Protein AF-A0A9Q0EU56-F1 (afdb_monomer_lite)

Secondary structure (DSSP, 8-state):
-HHHHHHHHHHHHHHTT-------PPPS-------------------SSSTTHHHHHHHHTTSPP---------HHHHHHHHHHHHHTSHHHHHHHHHHHHHTSGGG--S-HHHHHHHHHHHHHHHHHHHHHHHHHHHHHHHHHHT---PPP-SS--S---------TT--S--HHHHHHHHTSPPS--------TTTHHHHHHHHHHTSHHHHHHHHHHHHTTSTTT-SS-HHHHHHHHHHHHHHHHHHHHHHHHHHHHHHHHHHT-EEEEEETTTTEEEEEEGGG--TTPPEE--TTPPP-S-------SSTTSEEEE--HHHH---SPEEEE--TTS---------

Radius of gyration: 32.79 Å; chains: 1; bounding box: 70×60×95 Å

Structure (mmCIF, N/CA/C/O backbone):
data_AF-A0A9Q0EU56-F1
#
_entry.id   AF-A0A9Q0EU56-F1
#
loop_
_atom_site.group_PDB
_atom_site.id
_atom_site.type_symbol
_atom_site.label_atom_id
_atom_site.label_alt_id
_atom_site.label_comp_id
_atom_site.label_asym_id
_atom_site.label_entity_id
_atom_site.label_seq_id
_atom_site.pdbx_PDB_ins_code
_atom_site.Cartn_x
_atom_site.Cartn_y
_atom_site.Cartn_z
_atom_site.occupancy
_atom_site.B_iso_or_equiv
_atom_site.auth_seq_id
_atom_site.auth_comp_id
_atom_site.auth_asym_id
_atom_site.auth_atom_id
_atom_site.pdbx_PDB_model_num
ATOM 1 N N . MET A 1 1 ? -37.821 -12.473 25.145 1.00 30.22 1 MET A N 1
ATOM 2 C CA . MET A 1 1 ? -37.390 -11.351 26.015 1.00 30.22 1 MET A CA 1
ATOM 3 C C . MET A 1 1 ? -36.406 -11.779 27.117 1.00 30.22 1 MET A C 1
ATOM 5 O O . MET A 1 1 ? -35.838 -10.913 27.767 1.00 30.22 1 MET A O 1
ATOM 9 N N . GLU A 1 2 ? -36.098 -13.074 27.274 1.00 26.20 2 GLU A N 1
ATOM 10 C CA . GLU A 1 2 ? -35.204 -13.581 28.335 1.00 26.20 2 GLU A CA 1
ATOM 11 C C . GLU A 1 2 ? -33.697 -13.454 28.025 1.00 26.20 2 GLU A C 1
ATOM 13 O O . GLU A 1 2 ? -32.893 -13.225 28.927 1.00 26.20 2 GLU A O 1
ATOM 18 N N . CYS A 1 3 ? -33.303 -13.471 26.745 1.00 28.66 3 CYS A N 1
ATOM 19 C CA . CYS A 1 3 ? -31.894 -13.361 26.330 1.00 28.66 3 CYS A CA 1
ATOM 20 C C . CYS A 1 3 ? -31.235 -12.016 26.722 1.00 28.66 3 CYS A C 1
ATOM 22 O O . CYS A 1 3 ? -30.029 -11.947 26.963 1.00 28.66 3 CYS A O 1
ATOM 24 N N . PHE A 1 4 ? -32.027 -10.943 26.845 1.00 29.69 4 PHE A N 1
ATOM 25 C CA . PHE A 1 4 ? -31.544 -9.620 27.264 1.00 29.69 4 PHE A CA 1
ATOM 26 C C . PHE A 1 4 ? -31.340 -9.504 28.781 1.00 29.69 4 PHE A C 1
ATOM 28 O O . PHE A 1 4 ? -30.433 -8.798 29.226 1.00 29.69 4 PHE A O 1
ATOM 35 N N . HIS A 1 5 ? -32.126 -10.227 29.586 1.00 28.92 5 HIS A N 1
ATOM 36 C CA . HIS A 1 5 ? -31.941 -10.271 31.040 1.00 28.92 5 HIS A CA 1
ATOM 37 C C . HIS A 1 5 ? -30.617 -10.946 31.426 1.00 28.92 5 HIS A C 1
ATOM 39 O O . HIS A 1 5 ? -29.953 -10.524 32.375 1.00 28.92 5 HIS A O 1
ATOM 45 N N . TRP A 1 6 ? -30.196 -11.939 30.644 1.00 30.69 6 TRP A N 1
ATOM 46 C CA . TRP A 1 6 ? -28.978 -12.705 30.891 1.00 30.69 6 TRP A CA 1
ATOM 47 C C . TRP A 1 6 ? -27.697 -11.895 30.599 1.00 30.69 6 TRP A C 1
ATOM 49 O O . TRP A 1 6 ? -26.760 -11.884 31.400 1.00 30.69 6 TRP A O 1
ATOM 59 N N . LEU A 1 7 ? -27.693 -11.114 29.508 1.00 32.88 7 LEU A N 1
ATOM 60 C CA . LEU A 1 7 ? -26.628 -10.151 29.171 1.00 32.88 7 LEU A CA 1
ATOM 61 C C . LEU A 1 7 ? -26.490 -9.043 30.234 1.00 32.88 7 LEU A C 1
ATOM 63 O O . LEU A 1 7 ? -25.375 -8.690 30.627 1.00 32.88 7 LEU A O 1
ATOM 67 N N . ARG A 1 8 ? -27.621 -8.556 30.764 1.00 33.59 8 ARG A N 1
ATOM 68 C CA . ARG A 1 8 ? -27.686 -7.521 31.812 1.00 33.59 8 ARG A CA 1
ATOM 69 C C . ARG A 1 8 ? -26.999 -7.953 33.110 1.00 33.59 8 ARG A C 1
ATOM 71 O O . ARG A 1 8 ? -26.199 -7.199 33.660 1.00 33.59 8 ARG A O 1
ATOM 78 N N . HIS A 1 9 ? -27.261 -9.178 33.569 1.00 35.25 9 HIS A N 1
ATOM 79 C CA . HIS A 1 9 ? -26.693 -9.702 34.816 1.00 35.25 9 HIS A CA 1
ATOM 80 C C . HIS A 1 9 ? -25.186 -9.993 34.699 1.00 35.25 9 HIS A C 1
ATOM 82 O O . HIS A 1 9 ? -24.442 -9.916 35.682 1.00 35.25 9 HIS A O 1
ATOM 88 N N . ARG A 1 10 ? -24.706 -10.315 33.489 1.00 42.16 10 ARG A N 1
ATOM 89 C CA . ARG A 1 10 ? -23.289 -10.605 33.254 1.00 42.16 10 ARG A CA 1
ATOM 90 C C . ARG A 1 10 ? -22.447 -9.338 33.157 1.00 42.16 10 ARG A C 1
ATOM 92 O O . ARG A 1 10 ? -21.436 -9.271 33.846 1.00 42.16 10 ARG A O 1
ATOM 99 N N . CYS A 1 11 ? -22.896 -8.317 32.420 1.00 41.22 11 CYS A N 1
ATOM 100 C CA . CYS A 1 11 ? -22.209 -7.019 32.354 1.00 41.22 11 CYS A CA 1
ATOM 101 C C . CYS A 1 11 ? -22.066 -6.357 33.733 1.00 41.22 11 CYS A C 1
ATOM 103 O O . CYS A 1 11 ? -21.008 -5.814 34.028 1.00 41.22 11 CYS A O 1
ATOM 105 N N . GLN A 1 12 ? -23.065 -6.464 34.616 1.00 41.41 12 GLN A N 1
ATOM 106 C CA . GLN A 1 12 ? -22.952 -5.946 35.988 1.00 41.41 12 GLN A CA 1
ATOM 107 C C . GLN A 1 12 ? -21.873 -6.672 36.812 1.00 41.41 12 GLN A C 1
ATOM 109 O O . GLN A 1 12 ? -21.139 -6.032 37.560 1.00 41.41 12 GLN A O 1
ATOM 114 N N . ARG A 1 13 ? -21.703 -7.990 36.628 1.00 42.34 13 ARG A N 1
ATOM 115 C CA . ARG A 1 13 ? -20.625 -8.761 37.276 1.00 42.34 13 ARG A CA 1
ATOM 116 C C . ARG A 1 13 ? -19.233 -8.476 36.699 1.00 42.34 13 ARG A C 1
ATOM 118 O O . ARG A 1 13 ? -18.273 -8.579 37.451 1.00 42.34 13 ARG A O 1
ATOM 125 N N . LEU A 1 14 ? -19.125 -8.101 35.417 1.00 43.12 14 LEU A N 1
ATOM 126 C CA . LEU A 1 14 ? -17.867 -7.649 34.791 1.00 43.12 14 LEU A CA 1
ATOM 127 C C . LEU A 1 14 ? -17.357 -6.325 35.375 1.00 43.12 14 LEU A C 1
ATOM 129 O O . LEU A 1 14 ? -16.158 -6.065 35.349 1.00 43.12 14 LEU A O 1
ATOM 133 N N . VAL A 1 15 ? -18.275 -5.483 35.854 1.00 45.22 15 VAL A N 1
ATOM 134 C CA . VAL A 1 15 ? -17.987 -4.145 36.392 1.00 45.22 15 VAL A CA 1
ATOM 135 C C . VAL A 1 15 ? -17.729 -4.186 37.907 1.00 45.22 15 VAL A C 1
ATOM 137 O O . VAL A 1 15 ? -17.026 -3.330 38.430 1.00 45.22 15 VAL A O 1
ATOM 140 N N . ALA A 1 16 ? -18.240 -5.198 38.617 1.00 39.31 16 ALA A N 1
ATOM 141 C CA . ALA A 1 16 ? -18.213 -5.271 40.081 1.00 39.31 16 ALA A CA 1
ATOM 142 C C . ALA A 1 16 ? -16.911 -5.824 40.705 1.00 39.31 16 ALA A C 1
ATOM 144 O O . ALA A 1 16 ? -16.836 -5.939 41.925 1.00 39.31 16 ALA A O 1
ATOM 145 N N . SER A 1 17 ? -15.901 -6.206 39.914 1.00 38.59 17 SER A N 1
ATOM 146 C CA . SER A 1 17 ? -14.744 -6.965 40.426 1.00 38.59 17 SER A CA 1
ATOM 147 C C . SER A 1 17 ? -13.586 -6.135 40.986 1.00 38.59 17 SER A C 1
ATOM 149 O O . SER A 1 17 ? -12.619 -6.741 41.425 1.00 38.59 17 SER A O 1
ATOM 151 N N . ASP A 1 18 ? -13.638 -4.799 40.990 1.00 36.91 18 ASP A N 1
ATOM 152 C CA . ASP A 1 18 ? -12.549 -4.012 41.589 1.00 36.91 18 ASP A CA 1
ATOM 153 C C . ASP A 1 18 ? -13.011 -2.620 42.043 1.00 36.91 18 ASP A C 1
ATOM 155 O O . ASP A 1 18 ? -12.675 -1.577 41.483 1.00 36.91 18 ASP A O 1
ATOM 159 N N . GLY A 1 19 ? -13.851 -2.611 43.076 1.00 36.50 19 GLY A N 1
ATOM 160 C CA . GLY A 1 19 ? -14.223 -1.408 43.814 1.00 36.50 19 GLY A CA 1
ATOM 161 C C . GLY A 1 19 ? -13.220 -1.089 44.921 1.00 36.50 19 GLY A C 1
ATOM 162 O O . GLY A 1 19 ? -13.632 -0.984 46.066 1.00 36.50 19 GLY A O 1
ATOM 163 N N . ALA A 1 20 ? -11.918 -0.997 44.632 1.00 34.53 20 ALA A N 1
ATOM 164 C CA . ALA A 1 20 ? -10.936 -0.556 45.629 1.00 34.53 20 ALA A CA 1
ATOM 165 C C . ALA A 1 20 ? -9.591 -0.132 45.011 1.00 34.53 20 ALA A C 1
ATOM 167 O O . ALA A 1 20 ? -8.591 -0.842 45.129 1.00 34.53 20 ALA A O 1
ATOM 168 N N . ARG A 1 21 ? -9.554 1.055 44.388 1.00 31.14 21 ARG A N 1
ATOM 169 C CA . ARG A 1 21 ? -8.453 2.036 44.510 1.00 31.14 21 ARG A CA 1
ATOM 170 C C . ARG A 1 21 ? -8.768 3.293 43.687 1.00 31.14 21 ARG A C 1
ATOM 172 O O . ARG A 1 21 ? -8.896 3.225 42.469 1.00 31.14 21 ARG A O 1
ATOM 179 N N . GLY A 1 22 ? -8.916 4.423 44.390 1.00 29.50 22 GLY A N 1
ATOM 180 C CA . GLY A 1 22 ? -8.995 5.780 43.827 1.00 29.50 22 GLY A CA 1
ATOM 181 C C . GLY A 1 22 ? -7.750 6.113 42.994 1.00 29.50 22 GLY A C 1
ATOM 182 O O . GLY A 1 22 ? -6.806 5.333 42.955 1.00 29.50 22 GLY A O 1
ATOM 183 N N . TRP A 1 23 ? -7.679 7.223 42.270 1.00 27.64 23 TRP A N 1
ATOM 184 C CA . TRP A 1 23 ? -7.910 8.587 42.738 1.00 27.64 23 TRP A CA 1
ATOM 185 C C . TRP A 1 23 ? -8.477 9.442 41.606 1.00 27.64 23 TRP A C 1
ATOM 187 O O . TRP A 1 23 ? -7.873 9.478 40.546 1.00 27.64 23 TRP A O 1
ATOM 197 N N . TYR A 1 24 ? -9.590 10.135 41.844 1.00 27.42 24 TYR A N 1
ATOM 198 C CA . TYR A 1 24 ? -9.875 11.492 41.357 1.00 27.42 24 TYR A CA 1
ATOM 199 C C . TYR A 1 24 ? -11.187 11.934 42.010 1.00 27.42 24 TYR A C 1
ATOM 201 O O . TYR A 1 24 ? -12.264 11.462 41.649 1.00 27.42 24 TYR A O 1
ATOM 209 N N . SER A 1 25 ? -11.095 12.826 42.994 1.00 29.84 25 SER A N 1
ATOM 210 C CA . SER A 1 25 ? -12.259 13.560 43.486 1.00 29.84 25 SER A CA 1
ATOM 211 C C . SER A 1 25 ? -12.641 14.611 42.436 1.00 29.84 25 SER A C 1
ATOM 213 O O . SER A 1 25 ? -11.756 15.344 41.981 1.00 29.84 25 SER A O 1
ATOM 215 N N . PRO A 1 26 ? -13.914 14.718 42.022 1.00 29.23 26 PRO A N 1
ATOM 216 C CA . PRO A 1 26 ? -14.363 15.891 41.289 1.00 29.23 26 PRO A CA 1
ATOM 217 C C . PRO A 1 26 ? -14.312 17.097 42.245 1.00 29.23 26 PRO A C 1
ATOM 219 O O . PRO A 1 26 ? -14.687 16.952 43.407 1.00 29.23 26 PRO A O 1
ATOM 222 N N . PRO A 1 27 ? -13.833 18.274 41.812 1.00 31.03 27 PRO A N 1
ATOM 223 C CA . PRO A 1 27 ? -13.884 19.458 42.655 1.00 31.03 27 PRO A CA 1
ATOM 224 C C . PRO A 1 27 ? -15.343 19.853 42.904 1.00 31.03 27 PRO A C 1
ATOM 226 O O . PRO A 1 27 ? -16.140 19.955 41.965 1.00 31.03 27 PRO A O 1
ATOM 229 N N . ASP A 1 28 ? -15.665 20.080 44.175 1.00 35.06 28 ASP A N 1
ATOM 230 C CA . ASP A 1 28 ? -16.924 20.654 44.628 1.00 35.06 28 ASP A CA 1
ATOM 231 C C . ASP A 1 28 ? -17.174 22.019 43.976 1.00 35.06 28 ASP A C 1
ATOM 233 O O . ASP A 1 28 ? -16.290 22.871 43.898 1.00 35.06 28 ASP A O 1
ATOM 237 N N . GLY A 1 29 ? -18.416 22.223 43.532 1.00 37.16 29 GLY A N 1
ATOM 238 C CA . GLY A 1 29 ? -18.977 23.541 43.249 1.00 37.16 29 GLY A CA 1
ATOM 239 C C . GLY A 1 29 ? -18.324 24.313 42.101 1.00 37.16 29 GLY A C 1
ATOM 240 O O . GLY A 1 29 ? -17.523 25.219 42.317 1.00 37.16 29 GLY A O 1
ATOM 241 N N . LEU A 1 30 ? -18.774 24.082 40.864 1.00 29.61 30 LEU A N 1
ATOM 242 C CA . LEU A 1 30 ? -18.625 25.114 39.836 1.00 29.61 30 LEU A CA 1
ATOM 243 C C . LEU A 1 30 ? -19.657 26.224 40.107 1.00 29.61 30 LEU A C 1
ATOM 245 O O . LEU A 1 30 ? -20.858 25.955 40.024 1.00 29.61 30 LEU A O 1
ATOM 249 N N . PRO A 1 31 ? -19.237 27.472 40.391 1.00 33.19 31 PRO A N 1
ATOM 250 C CA . PRO A 1 31 ? -20.163 28.592 40.442 1.00 33.19 31 PRO A CA 1
ATOM 251 C C . PRO A 1 31 ? -20.792 28.772 39.058 1.00 33.19 31 PRO A C 1
ATOM 253 O O . PRO A 1 31 ? -20.137 28.537 38.037 1.00 33.19 31 PRO A O 1
ATOM 256 N N . ALA A 1 32 ? -22.060 29.193 39.025 1.00 41.34 32 ALA A N 1
ATOM 257 C CA . ALA A 1 32 ? -22.799 29.512 37.808 1.00 41.34 32 ALA A CA 1
ATOM 258 C C . ALA A 1 32 ? -21.978 30.467 36.925 1.00 41.34 32 ALA A C 1
ATOM 260 O O . ALA A 1 32 ? -21.930 31.682 37.132 1.00 41.34 32 ALA A O 1
ATOM 261 N N . LYS A 1 33 ? -21.269 29.901 35.945 1.00 32.97 33 LYS A N 1
ATOM 262 C CA . LYS A 1 33 ? -20.354 30.652 35.096 1.00 32.97 33 LYS A CA 1
ATOM 263 C C . LYS A 1 33 ? -21.201 31.405 34.078 1.00 32.97 33 LYS A C 1
ATOM 265 O O . LYS A 1 33 ? -21.643 30.833 33.081 1.00 32.97 33 LYS A O 1
ATOM 270 N N . ARG A 1 34 ? -21.411 32.706 34.329 1.00 35.53 34 ARG A N 1
ATOM 271 C CA . ARG A 1 34 ? -21.735 33.687 33.283 1.00 35.53 34 ARG A CA 1
ATOM 272 C C . ARG A 1 34 ? -20.846 33.377 32.085 1.00 35.53 34 ARG A C 1
ATOM 274 O O . ARG A 1 34 ? -19.620 33.337 32.203 1.00 35.53 34 ARG A O 1
ATOM 281 N N . ARG A 1 35 ? -21.497 33.090 30.963 1.00 35.38 35 ARG A N 1
ATOM 282 C CA . ARG A 1 35 ? -20.904 32.674 29.696 1.00 35.38 35 ARG A CA 1
ATOM 283 C C . ARG A 1 35 ? -19.965 33.778 29.201 1.00 35.38 35 ARG A C 1
ATOM 285 O O . ARG A 1 35 ? -20.393 34.690 28.510 1.00 35.38 35 ARG A O 1
ATOM 292 N N . ARG A 1 36 ? -18.694 33.727 29.602 1.00 36.25 36 ARG A N 1
ATOM 293 C CA . ARG A 1 36 ? -17.631 34.497 28.955 1.00 36.25 36 ARG A CA 1
ATOM 294 C C . ARG A 1 36 ? -17.353 33.831 27.616 1.00 36.25 36 ARG A C 1
ATOM 296 O O . ARG A 1 36 ? -17.017 32.648 27.565 1.00 36.25 36 ARG A O 1
ATOM 303 N N . GLU A 1 37 ? -17.565 34.596 26.556 1.00 43.16 37 GLU A N 1
ATOM 304 C CA . GLU A 1 37 ? -17.247 34.251 25.179 1.00 43.16 37 GLU A CA 1
ATOM 305 C C . GLU A 1 37 ? -15.748 33.963 25.063 1.00 43.16 37 GLU A C 1
ATOM 307 O O . GLU A 1 37 ? -14.913 34.860 25.005 1.00 43.16 37 GLU A O 1
ATOM 312 N N . ALA A 1 38 ? -15.396 32.681 25.062 1.00 41.91 38 ALA A N 1
ATOM 313 C CA . ALA A 1 38 ? -14.116 32.248 24.538 1.00 41.91 38 ALA A CA 1
ATOM 314 C C . ALA A 1 38 ? -14.239 32.281 23.011 1.00 41.91 38 ALA A C 1
ATOM 316 O O . ALA A 1 38 ? -15.045 31.537 22.447 1.00 41.91 38 ALA A O 1
ATOM 317 N N . GLY A 1 39 ? -13.458 33.148 22.363 1.00 42.06 39 GLY A N 1
ATOM 318 C CA . GLY A 1 39 ? -13.345 33.307 20.908 1.00 42.06 39 GLY A CA 1
ATOM 319 C C . GLY A 1 39 ? -12.744 32.091 20.191 1.00 42.06 39 GLY A C 1
ATOM 320 O O . GLY A 1 39 ? -11.847 32.226 19.365 1.00 42.06 39 GLY A O 1
ATOM 321 N N . GLY A 1 40 ? -13.214 30.887 20.512 1.00 46.00 40 GLY A N 1
ATOM 322 C CA . GLY A 1 40 ? -12.979 29.683 19.732 1.00 46.00 40 GLY A CA 1
ATOM 323 C C . GLY A 1 40 ? -14.006 29.613 18.610 1.00 46.00 40 GLY A C 1
ATOM 324 O O . GLY A 1 40 ? -15.205 29.750 18.853 1.00 46.00 40 GLY A O 1
ATOM 325 N N . ARG A 1 41 ? -13.552 29.397 17.370 1.00 45.31 41 ARG A N 1
ATOM 326 C CA . ARG A 1 41 ? -14.437 29.204 16.210 1.00 45.31 41 ARG A CA 1
ATOM 327 C C . ARG A 1 41 ? -15.414 28.058 16.492 1.00 45.31 41 ARG A C 1
ATOM 329 O O . ARG A 1 41 ? -15.056 26.885 16.398 1.00 45.31 41 ARG A O 1
ATOM 336 N N . ARG A 1 42 ? -16.656 28.394 16.835 1.00 49.50 42 ARG A N 1
ATOM 337 C CA . ARG A 1 42 ? -17.738 27.430 17.038 1.00 49.50 42 ARG A CA 1
ATOM 338 C C . ARG A 1 42 ? -18.207 26.946 15.667 1.00 49.50 42 ARG A C 1
ATOM 340 O O . ARG A 1 42 ? -18.695 27.738 14.868 1.00 49.50 42 ARG A O 1
ATOM 347 N N . ARG A 1 43 ? -18.040 25.654 15.374 1.00 50.34 43 ARG A N 1
ATOM 348 C CA . ARG A 1 43 ? -18.600 25.040 14.161 1.00 50.34 43 ARG A CA 1
ATOM 349 C C . ARG A 1 43 ? -20.071 24.711 14.415 1.00 50.34 43 ARG A C 1
ATOM 351 O O . ARG A 1 43 ? -20.374 23.858 15.246 1.00 50.34 43 ARG A O 1
ATOM 358 N N . THR A 1 44 ? -20.972 25.395 13.720 1.00 58.47 44 THR A N 1
ATOM 359 C CA . THR A 1 44 ? -22.409 25.092 13.732 1.00 58.47 44 THR A CA 1
ATOM 360 C C . THR A 1 44 ? -22.701 24.073 12.634 1.00 58.47 44 THR A C 1
ATOM 362 O O . THR A 1 44 ? -22.418 24.329 11.468 1.00 58.47 44 THR A O 1
ATOM 365 N N . VAL A 1 45 ? -23.241 22.907 12.999 1.00 58.91 45 VAL A N 1
ATOM 366 C CA . VAL A 1 45 ? -23.646 21.867 12.041 1.00 58.91 45 VAL A CA 1
ATOM 367 C C . VAL A 1 45 ? -25.160 21.930 11.877 1.00 58.91 45 VAL A C 1
ATOM 369 O O . VAL A 1 45 ? -25.899 21.651 12.819 1.00 58.91 45 VAL A O 1
ATOM 372 N N . LEU A 1 46 ? -25.617 22.303 10.682 1.00 65.69 46 LEU A N 1
ATOM 373 C CA . LEU A 1 46 ? -27.033 22.350 10.326 1.00 65.69 46 LEU A CA 1
ATOM 374 C C . LEU A 1 46 ? -27.411 21.057 9.594 1.00 65.69 46 LEU A C 1
ATOM 376 O O . LEU A 1 46 ? -26.831 20.718 8.562 1.00 65.69 46 LEU A O 1
ATOM 380 N N . ALA A 1 47 ? -28.376 20.312 10.130 1.00 63.22 47 ALA A N 1
ATOM 381 C CA . ALA A 1 47 ? -28.883 19.104 9.487 1.00 63.22 47 ALA A CA 1
ATOM 382 C C . ALA A 1 47 ? -29.869 19.453 8.359 1.00 63.22 47 ALA A C 1
ATOM 384 O O . ALA A 1 47 ? -30.722 20.321 8.526 1.00 63.22 47 ALA A O 1
ATOM 385 N N . ARG A 1 48 ? -29.819 18.709 7.241 1.00 64.69 48 ARG A N 1
ATOM 386 C CA . ARG A 1 48 ? -30.715 18.893 6.076 1.00 64.69 48 ARG A CA 1
ATOM 387 C C . ARG A 1 48 ? -32.202 18.682 6.379 1.00 64.69 48 ARG A C 1
ATOM 389 O O . ARG A 1 48 ? -33.034 19.078 5.571 1.00 64.69 48 ARG A O 1
ATOM 396 N N . ARG A 1 49 ? -32.529 17.977 7.465 1.00 64.56 49 ARG A N 1
ATOM 397 C CA . ARG A 1 49 ? -33.890 17.789 7.982 1.00 64.56 49 ARG A CA 1
ATOM 398 C C . ARG A 1 49 ? -33.854 18.094 9.476 1.00 64.56 49 ARG A C 1
ATOM 400 O O . ARG A 1 49 ? -33.322 17.295 10.243 1.00 64.56 49 ARG A O 1
ATOM 407 N N . GLY A 1 50 ? -34.371 19.254 9.867 1.00 67.06 50 GLY A N 1
ATOM 408 C CA . GLY A 1 50 ? -34.380 19.728 11.251 1.00 67.06 50 GLY A CA 1
ATOM 409 C C . GLY A 1 50 ? -35.138 21.052 11.403 1.00 67.06 50 GLY A C 1
ATOM 410 O O . GLY A 1 50 ? -35.642 21.578 10.412 1.00 67.06 50 GLY A O 1
ATOM 411 N N . PRO A 1 51 ? -35.215 21.609 12.624 1.00 69.38 51 PRO A N 1
ATOM 412 C CA . PRO A 1 51 ? -35.954 22.847 12.899 1.00 69.38 51 PRO A CA 1
ATOM 413 C C . PRO A 1 51 ? -35.388 24.086 12.179 1.00 69.38 51 PRO A C 1
ATOM 415 O O . PRO A 1 51 ? -36.097 25.067 12.006 1.00 69.38 51 PRO A O 1
ATOM 418 N N . TYR A 1 52 ? -34.142 24.021 11.700 1.00 74.12 52 TYR A N 1
ATOM 419 C CA . TYR A 1 52 ? -33.428 25.117 11.032 1.00 74.12 52 TYR A CA 1
ATOM 420 C C . TYR A 1 52 ? -33.336 24.917 9.505 1.00 74.12 52 TYR A C 1
ATOM 422 O O . TYR A 1 52 ? -32.283 25.106 8.895 1.00 74.12 52 TYR A O 1
ATOM 430 N N . GLN A 1 53 ? -34.428 24.479 8.868 1.00 74.19 53 GLN A N 1
ATOM 431 C CA . GLN A 1 53 ? -34.441 24.127 7.440 1.00 74.19 53 GLN A CA 1
ATOM 432 C C . GLN A 1 53 ? -34.115 25.312 6.522 1.00 74.19 53 GLN A C 1
ATOM 434 O O . GLN A 1 53 ? -33.384 25.165 5.541 1.00 74.19 53 GLN A O 1
ATOM 439 N N . THR A 1 54 ? -34.665 26.481 6.839 1.00 78.50 54 THR A N 1
ATOM 440 C CA . THR A 1 54 ? -34.516 27.707 6.050 1.00 78.50 54 THR A CA 1
ATOM 441 C C . THR A 1 54 ? -33.072 28.203 6.083 1.00 78.50 54 THR A C 1
ATOM 443 O O . THR A 1 54 ? -32.500 28.521 5.042 1.00 78.50 54 THR A O 1
ATOM 446 N N . GLU A 1 55 ? -32.443 28.161 7.261 1.00 80.06 55 GLU A N 1
ATOM 447 C CA . GLU A 1 55 ? -31.023 28.480 7.445 1.00 80.06 55 GLU A CA 1
ATOM 448 C C . GLU A 1 55 ? -30.130 27.480 6.707 1.00 80.06 55 GLU A C 1
ATOM 450 O O . GLU A 1 55 ? -29.214 27.881 5.992 1.00 80.06 55 GLU A O 1
ATOM 455 N N . TYR A 1 56 ? -30.432 26.178 6.794 1.00 76.06 56 TYR A N 1
ATOM 456 C CA . TYR A 1 56 ? -29.709 25.158 6.035 1.00 76.06 56 TYR A CA 1
ATOM 457 C C . TYR A 1 56 ? -29.778 25.417 4.524 1.00 76.06 56 TYR A C 1
ATOM 459 O O . TYR A 1 56 ? -28.769 25.293 3.834 1.00 76.06 56 TYR A O 1
ATOM 467 N N . GLN A 1 57 ? -30.942 25.782 3.980 1.00 79.56 57 GLN A N 1
ATOM 468 C CA . GLN A 1 57 ? -31.092 26.071 2.549 1.00 79.56 57 GLN A CA 1
ATOM 469 C C . GLN A 1 57 ? -30.358 27.340 2.111 1.00 79.56 57 GLN A C 1
ATOM 471 O O . GLN A 1 57 ? -29.816 27.359 1.007 1.00 79.56 57 GLN A O 1
ATOM 476 N N . ALA A 1 58 ? -30.331 28.377 2.949 1.00 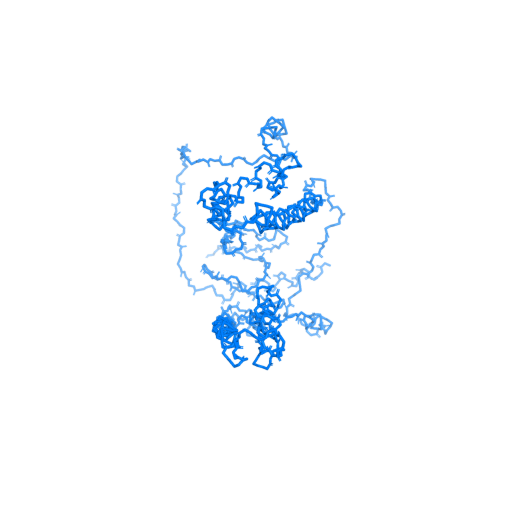83.62 58 ALA A N 1
ATOM 477 C CA . ALA A 1 58 ? -29.575 29.595 2.673 1.00 83.62 58 ALA A CA 1
ATOM 478 C C . ALA A 1 58 ? -28.068 29.305 2.641 1.00 83.62 58 ALA A C 1
ATOM 480 O O . ALA A 1 58 ? -27.398 29.607 1.659 1.00 83.62 58 ALA A O 1
ATOM 481 N N . VAL A 1 59 ? -27.572 28.616 3.669 1.00 79.00 59 VAL A N 1
ATOM 482 C CA . VAL A 1 59 ? -26.149 28.317 3.852 1.00 79.00 59 VAL A CA 1
ATOM 483 C C . VAL A 1 59 ? -25.658 27.275 2.842 1.00 79.00 59 VAL A C 1
ATOM 485 O O . VAL A 1 59 ? -24.615 27.455 2.230 1.00 79.00 59 VAL A O 1
ATOM 488 N N . SER A 1 60 ? -26.410 26.196 2.596 1.00 77.38 60 SER A N 1
ATOM 489 C CA . SER A 1 60 ? -25.972 25.089 1.722 1.00 77.38 60 SER A CA 1
ATOM 490 C C . SER A 1 60 ? -25.744 25.480 0.260 1.00 77.38 60 SER A C 1
ATOM 492 O O . SER A 1 60 ? -24.938 24.828 -0.400 1.00 77.38 60 SER A O 1
ATOM 494 N N . LYS A 1 61 ? -26.395 26.539 -0.241 1.00 79.38 61 LYS A N 1
ATOM 495 C CA . LYS A 1 61 ? -26.169 27.055 -1.604 1.00 79.38 61 LYS A CA 1
ATOM 496 C C . LYS A 1 61 ? -24.754 27.598 -1.807 1.00 79.38 61 LYS A C 1
ATOM 498 O O . LYS A 1 61 ? -24.267 27.596 -2.932 1.00 79.38 61 LYS A O 1
ATOM 503 N N . GLU A 1 62 ? -24.099 28.033 -0.735 1.00 81.44 62 GLU A N 1
ATOM 504 C CA . GLU A 1 62 ? -22.737 28.571 -0.779 1.00 81.44 62 GLU A CA 1
ATOM 505 C C . GLU A 1 62 ? -21.666 27.467 -0.746 1.00 81.44 62 GLU A C 1
ATOM 507 O 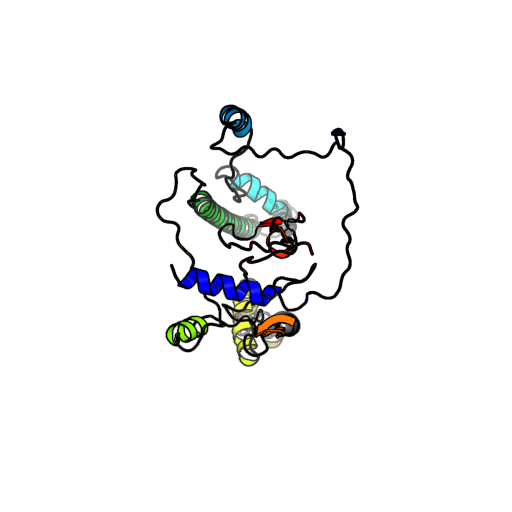O . GLU A 1 62 ? -20.504 27.709 -1.079 1.00 81.44 62 GLU A O 1
ATOM 512 N N . TYR A 1 63 ? -22.036 26.233 -0.385 1.00 75.38 63 TYR A N 1
ATOM 513 C CA . TYR A 1 63 ? -21.097 25.116 -0.308 1.00 75.38 63 TYR A CA 1
ATOM 514 C C . TYR A 1 63 ? -20.946 24.425 -1.659 1.00 75.38 63 TYR A C 1
ATOM 516 O O . TYR A 1 63 ? -21.914 24.078 -2.336 1.00 75.38 63 TYR A O 1
ATOM 524 N N . ARG A 1 64 ? -19.694 24.146 -2.029 1.00 78.88 64 ARG A N 1
ATOM 525 C CA . ARG A 1 64 ? -19.392 23.303 -3.188 1.00 78.88 64 ARG A CA 1
ATOM 526 C C . ARG A 1 64 ? -19.829 21.863 -2.918 1.00 78.88 64 ARG A C 1
ATOM 528 O O . ARG A 1 64 ? -19.710 21.363 -1.801 1.00 78.88 64 ARG A O 1
ATOM 535 N N . GLY A 1 65 ? -20.307 21.188 -3.960 1.00 80.94 65 GLY A N 1
ATOM 536 C CA . GLY A 1 65 ? -20.623 19.764 -3.892 1.00 80.94 65 GLY A CA 1
ATOM 537 C C . GLY A 1 65 ? -19.380 18.905 -3.642 1.00 80.94 65 GLY A C 1
ATOM 538 O O . GLY A 1 65 ? -18.258 19.312 -3.933 1.00 80.94 65 GLY A O 1
ATOM 539 N N . ASN A 1 66 ? -19.589 17.682 -3.155 1.00 85.50 66 ASN A N 1
ATOM 540 C CA . ASN A 1 66 ? -18.520 16.718 -2.870 1.00 85.50 66 ASN A CA 1
ATOM 541 C C . ASN A 1 66 ? -18.102 15.892 -4.106 1.00 85.50 66 ASN A C 1
ATOM 543 O O . ASN A 1 66 ? -17.715 14.733 -3.983 1.00 85.50 66 ASN A O 1
ATOM 547 N N . ALA A 1 67 ? -18.259 16.445 -5.312 1.00 87.00 67 ALA A N 1
ATOM 548 C CA . ALA A 1 67 ? -17.872 15.748 -6.531 1.00 87.00 67 ALA A CA 1
ATOM 549 C C . ALA A 1 67 ? -16.343 15.702 -6.622 1.00 87.00 67 ALA A C 1
ATOM 551 O O . ALA A 1 67 ? -15.678 16.739 -6.619 1.00 87.00 67 ALA A O 1
ATOM 552 N N . ILE A 1 68 ? -15.792 14.497 -6.710 1.00 87.12 68 ILE A N 1
ATOM 553 C CA . ILE A 1 68 ? -14.354 14.273 -6.824 1.00 87.12 68 ILE A CA 1
ATOM 554 C C . ILE A 1 68 ? -13.976 14.297 -8.306 1.00 87.12 68 ILE A C 1
ATOM 556 O O . ILE A 1 68 ? -14.598 13.615 -9.120 1.00 87.12 68 ILE A O 1
ATOM 560 N N . ARG A 1 69 ? -12.953 15.078 -8.659 1.00 88.31 69 ARG A N 1
ATOM 561 C CA . ARG A 1 69 ? -12.360 15.095 -10.000 1.00 88.31 69 ARG A CA 1
ATOM 562 C C . ARG A 1 69 ? -10.841 15.036 -9.888 1.00 88.31 69 ARG A C 1
ATOM 564 O O . ARG A 1 69 ? -10.212 15.999 -9.458 1.00 88.31 69 ARG A O 1
ATOM 571 N N . THR A 1 70 ? -10.269 13.909 -10.281 1.00 89.44 70 THR A N 1
ATOM 572 C CA . THR A 1 70 ? -8.831 13.623 -10.296 1.00 89.44 70 THR A CA 1
ATOM 573 C C . THR A 1 70 ? -8.221 13.693 -11.699 1.00 89.44 70 THR A C 1
ATOM 575 O O . THR A 1 70 ? -6.995 13.651 -11.840 1.00 89.44 70 THR A O 1
ATOM 578 N N . THR A 1 71 ? -9.051 13.844 -12.739 1.00 89.56 71 THR A N 1
ATOM 579 C CA . THR A 1 71 ? -8.597 14.099 -14.116 1.00 89.56 71 THR A CA 1
ATOM 580 C C . THR A 1 71 ? -7.814 15.403 -14.196 1.00 89.56 71 THR A C 1
ATOM 582 O O . THR A 1 71 ? -8.311 16.456 -13.777 1.00 89.56 71 THR A O 1
ATOM 585 N N . LYS A 1 72 ? -6.624 15.351 -14.780 1.00 86.94 72 LYS A N 1
ATOM 586 C CA . LYS A 1 72 ? -5.737 16.500 -14.946 1.00 86.94 72 LYS A CA 1
ATOM 587 C C . LYS A 1 72 ? -6.073 17.310 -16.193 1.00 86.94 72 LYS A C 1
ATOM 589 O O . LYS A 1 72 ? -5.842 18.520 -16.208 1.00 86.94 72 LYS A O 1
ATOM 594 N N . TYR A 1 73 ? -6.609 16.662 -17.221 1.00 90.31 73 TYR A N 1
ATOM 595 C CA . TYR A 1 73 ? -6.877 17.284 -18.506 1.00 90.31 73 TYR A CA 1
ATOM 596 C C . TYR A 1 73 ? -8.380 17.316 -18.813 1.00 90.31 73 TYR A C 1
ATOM 598 O O . TYR A 1 73 ? -9.195 16.550 -18.296 1.00 90.31 73 TYR A O 1
ATOM 606 N N . SER A 1 74 ? -8.768 18.266 -19.654 1.00 87.88 74 SER A N 1
ATOM 607 C CA . SER A 1 74 ? -9.990 18.205 -20.449 1.00 87.88 74 SER A CA 1
ATOM 608 C C . SER A 1 74 ? -9.608 17.819 -21.878 1.00 87.88 74 SER A C 1
ATOM 610 O O . SER A 1 74 ? -8.438 17.913 -22.244 1.00 87.88 74 SER A O 1
ATOM 612 N N . LEU A 1 75 ? -10.581 17.428 -22.708 1.00 84.62 75 LEU A N 1
ATOM 613 C CA . LEU A 1 75 ? -10.318 17.082 -24.115 1.00 84.62 75 LEU A CA 1
ATOM 614 C C . LEU A 1 75 ? -9.538 18.185 -24.854 1.00 84.62 75 LEU A C 1
ATOM 616 O O . LEU A 1 75 ? -8.620 17.890 -25.609 1.00 84.62 75 LEU A O 1
ATOM 620 N N . LEU A 1 76 ? -9.860 19.453 -24.578 1.00 86.25 76 LEU A N 1
ATOM 621 C CA . LEU A 1 76 ? -9.214 20.611 -25.201 1.00 86.25 76 LEU A CA 1
ATOM 622 C C . LEU A 1 76 ? -7.918 21.037 -24.500 1.00 86.25 76 LEU A C 1
ATOM 624 O O . LEU A 1 76 ? -7.022 21.563 -25.152 1.00 86.25 76 LEU A O 1
ATOM 628 N N . SER A 1 77 ? -7.787 20.818 -23.186 1.00 89.88 77 SER A N 1
ATOM 629 C CA . SER A 1 77 ? -6.556 21.175 -22.467 1.00 89.88 77 SER A CA 1
ATOM 630 C C . SER A 1 77 ? -5.482 20.093 -22.533 1.00 89.88 77 SER A C 1
ATOM 632 O O . SER A 1 77 ? -4.335 20.376 -22.193 1.00 89.88 77 SER A O 1
ATOM 634 N N . PHE A 1 78 ? -5.826 18.882 -22.985 1.00 94.31 78 PHE A N 1
ATOM 635 C CA . PHE A 1 78 ? -4.900 17.760 -23.069 1.00 94.31 78 PHE A CA 1
ATOM 636 C C . PHE A 1 78 ? -3.673 18.112 -23.909 1.00 94.31 78 PHE A C 1
ATOM 638 O O . PHE A 1 78 ? -2.580 18.174 -23.366 1.00 94.31 78 PHE A O 1
ATOM 645 N N . LEU A 1 79 ? -3.847 18.433 -25.192 1.00 89.50 79 LEU A N 1
ATOM 646 C CA . LEU A 1 79 ? -2.741 18.744 -26.104 1.00 89.50 79 LEU A CA 1
ATOM 647 C C . LEU A 1 79 ? -1.824 19.882 -25.606 1.00 89.50 79 LEU A C 1
ATOM 649 O O . LEU A 1 79 ? -0.632 19.627 -25.420 1.00 89.50 79 LEU A O 1
ATOM 653 N N . PRO A 1 80 ? -2.322 21.105 -25.329 1.00 91.31 80 PRO A N 1
ATOM 654 C CA . PRO A 1 80 ? -1.445 22.220 -24.969 1.00 91.31 80 PRO A CA 1
ATOM 655 C C . PRO A 1 80 ? -0.753 22.015 -23.615 1.00 91.31 80 PRO A C 1
ATOM 657 O O . PRO A 1 80 ? 0.438 22.297 -23.471 1.00 91.31 80 PRO A O 1
ATOM 660 N N . VAL A 1 81 ? -1.466 21.490 -22.613 1.00 91.94 81 VAL A N 1
ATOM 661 C CA . VAL A 1 81 ? -0.919 21.341 -21.256 1.00 91.94 81 VAL A CA 1
ATOM 662 C C . VAL A 1 81 ? -0.037 20.099 -21.141 1.00 91.94 81 VAL A C 1
ATOM 664 O 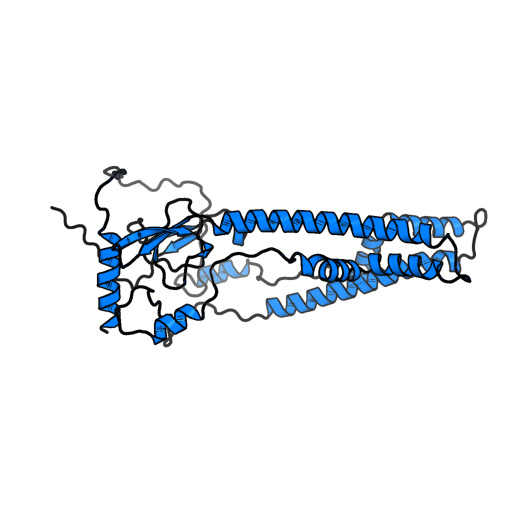O . VAL A 1 81 ? 0.967 20.133 -20.425 1.00 91.94 81 VAL A O 1
ATOM 667 N N . ASN A 1 82 ? -0.380 19.003 -21.823 1.00 93.75 82 ASN A N 1
ATOM 668 C CA . ASN A 1 82 ? 0.455 17.805 -21.859 1.00 93.75 82 ASN A CA 1
ATOM 669 C C . ASN A 1 82 ? 1.785 18.120 -22.548 1.00 93.75 82 ASN A C 1
ATOM 671 O O . ASN A 1 82 ? 2.828 17.905 -21.936 1.00 93.75 82 ASN A O 1
ATOM 675 N N . LEU A 1 83 ? 1.760 18.740 -23.732 1.00 91.12 83 LEU A N 1
ATOM 676 C CA . LEU A 1 83 ? 2.973 19.106 -24.464 1.00 91.12 83 LEU A CA 1
ATOM 677 C C . LEU A 1 83 ? 3.889 20.021 -23.638 1.00 91.12 83 LEU A C 1
ATOM 679 O O . LEU A 1 83 ? 5.080 19.745 -23.496 1.00 91.12 83 LEU A O 1
ATOM 683 N N . PHE A 1 84 ? 3.326 21.053 -23.000 1.00 92.19 84 PHE A N 1
ATOM 684 C CA . PHE A 1 84 ? 4.085 21.932 -22.109 1.00 92.19 84 PHE A CA 1
ATOM 685 C C . PHE A 1 84 ? 4.759 21.162 -20.961 1.00 92.19 84 PHE A C 1
ATOM 687 O O . PHE A 1 84 ? 5.925 21.386 -20.640 1.00 92.19 84 PHE A O 1
ATOM 694 N N . GLN A 1 85 ? 4.052 20.211 -20.345 1.00 89.75 85 GLN A N 1
ATOM 695 C CA . GLN A 1 85 ? 4.609 19.390 -19.267 1.00 89.75 85 GLN A CA 1
ATOM 696 C C . GLN A 1 85 ? 5.676 18.414 -19.750 1.00 89.75 85 GLN A C 1
ATOM 698 O O . GLN A 1 85 ? 6.626 18.146 -19.012 1.00 89.75 85 GLN A O 1
ATOM 703 N N . GLN A 1 86 ? 5.545 17.894 -20.968 1.00 92.38 86 GLN A N 1
ATOM 704 C CA . GLN A 1 86 ? 6.567 17.046 -21.559 1.00 92.38 86 GLN A CA 1
ATOM 705 C C . GLN A 1 86 ? 7.883 17.815 -21.727 1.00 92.38 86 GLN A C 1
ATOM 707 O O . GLN A 1 86 ? 8.928 17.285 -21.353 1.00 92.38 86 GLN A O 1
ATOM 712 N N . PHE A 1 87 ? 7.857 19.077 -22.158 1.00 90.94 87 PHE A N 1
ATOM 713 C CA . PHE A 1 87 ? 9.072 19.898 -22.286 1.00 90.94 87 PHE A CA 1
ATOM 714 C C . PHE A 1 87 ? 9.643 20.423 -20.964 1.00 90.94 87 PHE A C 1
ATOM 716 O O . PHE A 1 87 ? 10.774 20.897 -20.933 1.00 90.94 87 PHE A O 1
ATOM 723 N N . ARG A 1 88 ? 8.942 20.260 -19.834 1.00 89.00 88 ARG A N 1
ATOM 724 C CA . ARG A 1 88 ? 9.565 20.453 -18.511 1.00 89.00 88 ARG A CA 1
ATOM 725 C C . ARG A 1 88 ? 10.522 19.319 -18.130 1.00 89.00 88 ARG A C 1
ATOM 727 O O . ARG A 1 88 ? 11.241 19.449 -17.142 1.00 89.00 88 ARG A O 1
ATOM 734 N N . ARG A 1 89 ? 10.539 18.203 -18.872 1.00 87.69 89 ARG A N 1
ATOM 735 C CA . ARG A 1 89 ? 11.511 17.119 -18.670 1.00 87.69 89 ARG A CA 1
ATOM 736 C C . ARG A 1 89 ? 12.799 17.441 -19.424 1.00 87.69 89 ARG A C 1
ATOM 738 O O . ARG A 1 89 ? 12.775 17.603 -20.640 1.00 87.69 89 ARG A O 1
ATOM 745 N N . VAL A 1 90 ? 13.925 17.438 -18.710 1.00 84.69 90 VAL A N 1
ATOM 746 C CA . VAL A 1 90 ? 15.261 17.750 -19.257 1.00 84.69 90 VAL A CA 1
ATOM 747 C C . VAL A 1 90 ? 15.614 16.885 -20.474 1.00 84.69 90 VAL A C 1
ATOM 749 O O . VAL A 1 90 ? 16.157 17.394 -21.446 1.00 84.69 90 VAL A O 1
ATOM 752 N N . ALA A 1 91 ? 15.226 15.605 -20.478 1.00 83.12 91 ALA A N 1
ATOM 753 C CA . ALA A 1 91 ? 15.453 14.711 -21.617 1.00 83.12 91 ALA A CA 1
ATOM 754 C C . ALA A 1 91 ? 14.779 15.201 -22.915 1.00 83.12 91 ALA A C 1
ATOM 756 O O . ALA A 1 91 ? 15.372 15.132 -23.985 1.00 83.12 91 ALA A O 1
ATOM 757 N N . ASN A 1 92 ? 13.566 15.754 -22.827 1.00 88.69 92 ASN A N 1
ATOM 758 C CA . ASN A 1 92 ? 12.843 16.253 -24.000 1.00 88.69 92 ASN A CA 1
ATOM 759 C C . ASN A 1 92 ? 13.432 17.577 -24.510 1.00 88.69 92 ASN A C 1
ATOM 761 O O . ASN A 1 92 ? 13.404 17.832 -25.710 1.00 88.69 92 ASN A O 1
ATOM 765 N N . LEU A 1 93 ? 14.015 18.387 -23.617 1.00 89.38 93 LEU A N 1
ATOM 766 C CA . LEU A 1 93 ? 14.784 19.577 -23.996 1.00 89.38 93 LEU A CA 1
ATOM 767 C C . LEU A 1 93 ? 16.078 19.202 -24.726 1.00 89.38 93 LEU A C 1
ATOM 769 O O . LEU A 1 93 ? 16.433 19.859 -25.697 1.00 89.38 93 LEU A O 1
ATOM 773 N N . TYR A 1 94 ? 16.748 18.128 -24.300 1.00 87.50 94 TYR A N 1
ATOM 774 C CA . TYR A 1 94 ? 17.933 17.607 -24.982 1.00 87.50 94 TYR A CA 1
ATOM 775 C C . TYR A 1 94 ? 17.620 17.152 -26.417 1.00 87.50 94 TYR A C 1
ATOM 777 O O . TYR A 1 94 ? 18.287 17.583 -27.354 1.00 87.50 94 TYR A O 1
ATOM 785 N N . PHE A 1 95 ? 16.570 16.349 -26.615 1.00 88.00 95 PHE A N 1
ATOM 786 C CA . PHE A 1 95 ? 16.165 15.923 -27.962 1.00 88.00 95 PHE A CA 1
ATOM 787 C C . PHE A 1 95 ? 15.727 17.099 -28.844 1.00 88.00 95 PHE A C 1
ATOM 789 O O . PHE A 1 95 ? 16.062 17.135 -30.025 1.00 88.00 95 PHE A O 1
ATOM 796 N N . LEU A 1 96 ? 15.033 18.087 -28.272 1.00 89.50 96 LEU A N 1
ATOM 797 C CA . LEU A 1 96 ? 14.694 19.325 -28.976 1.00 89.50 96 LEU A CA 1
ATOM 798 C C . LEU A 1 96 ? 15.945 20.108 -29.385 1.00 89.50 96 LEU A C 1
ATOM 800 O O . LEU A 1 96 ? 16.010 20.621 -30.495 1.00 89.50 96 LEU A O 1
ATOM 804 N N . PHE A 1 97 ? 16.948 20.184 -28.514 1.00 89.12 97 PHE A N 1
ATOM 805 C CA . PHE A 1 97 ? 18.204 20.859 -28.816 1.00 89.12 97 PHE A CA 1
ATOM 806 C C . PHE A 1 97 ? 18.951 20.188 -29.976 1.00 89.12 97 PHE A C 1
ATOM 808 O O . PHE A 1 97 ? 19.414 20.887 -30.873 1.00 89.12 97 PHE A O 1
ATOM 815 N N . LEU A 1 98 ? 19.008 18.852 -30.012 1.00 85.31 98 LEU A N 1
ATOM 816 C CA . LEU A 1 98 ? 19.608 18.116 -31.134 1.00 85.31 98 LEU A CA 1
ATOM 817 C C . LEU A 1 98 ? 18.885 18.383 -32.457 1.00 85.31 98 LEU A C 1
ATOM 819 O O . LEU A 1 98 ? 19.531 18.612 -33.475 1.00 85.31 98 LEU A O 1
ATOM 823 N N . VAL A 1 99 ? 17.551 18.398 -32.428 1.00 86.88 99 VAL A N 1
ATOM 824 C CA . VAL A 1 99 ? 16.716 18.764 -33.578 1.00 86.88 99 VAL A CA 1
ATOM 825 C C . VAL A 1 99 ? 17.033 20.178 -34.071 1.00 86.88 99 VAL A C 1
ATOM 827 O O . VAL A 1 99 ? 17.199 20.389 -35.270 1.00 86.88 99 VAL A O 1
ATOM 830 N N . LEU A 1 100 ? 17.122 21.148 -33.156 1.00 89.00 100 LEU A N 1
ATOM 831 C CA . LEU A 1 100 ? 17.394 22.546 -33.497 1.00 89.00 100 LEU A CA 1
ATOM 832 C C . LEU A 1 100 ? 18.800 22.723 -34.077 1.00 89.00 100 LEU A C 1
ATOM 834 O O . LEU A 1 100 ? 18.972 23.450 -35.052 1.00 89.00 100 LEU A O 1
ATOM 838 N N . LEU A 1 101 ? 19.790 22.037 -33.504 1.00 84.94 101 LEU A N 1
ATOM 839 C CA . LEU A 1 101 ? 21.177 22.074 -33.960 1.00 84.94 101 LEU A CA 1
ATOM 840 C C . LEU A 1 101 ? 21.313 21.463 -35.360 1.00 84.94 101 LEU A C 1
ATOM 842 O O . LEU A 1 101 ? 21.971 22.048 -36.215 1.00 84.94 101 LEU A O 1
ATOM 846 N N . ASN A 1 102 ? 20.608 20.362 -35.629 1.00 84.50 102 ASN A N 1
ATOM 847 C CA . ASN A 1 102 ? 20.601 19.718 -36.942 1.00 84.50 102 ASN A CA 1
ATOM 848 C C . ASN A 1 102 ? 19.837 20.519 -38.020 1.00 84.50 102 ASN A C 1
ATOM 850 O O . ASN A 1 102 ? 19.975 20.257 -39.212 1.00 84.50 102 ASN A O 1
ATOM 854 N N . TRP A 1 103 ? 19.046 21.526 -37.627 1.00 82.88 103 TRP A N 1
ATOM 855 C CA . TRP A 1 103 ? 18.392 22.446 -38.564 1.00 82.88 103 TRP A CA 1
ATOM 856 C C . TRP A 1 103 ? 19.340 23.536 -39.093 1.00 82.88 103 TRP A C 1
ATOM 858 O O . TRP A 1 103 ? 19.018 24.201 -40.082 1.00 82.88 103 TRP A O 1
ATOM 868 N N . VAL A 1 104 ? 20.504 23.722 -38.457 1.00 86.25 104 VAL A N 1
ATOM 869 C CA . VAL A 1 104 ? 21.542 24.665 -38.888 1.00 86.25 104 VAL A CA 1
ATOM 870 C C . VAL A 1 104 ? 22.403 24.001 -39.971 1.00 86.25 104 VAL A C 1
ATOM 872 O O . VAL A 1 104 ? 23.114 23.049 -39.660 1.00 86.25 104 VAL A O 1
ATOM 875 N N . PRO A 1 105 ? 22.427 24.517 -41.217 1.00 79.56 105 PRO A N 1
ATOM 876 C CA . PRO A 1 105 ? 23.129 23.864 -42.332 1.00 79.56 105 PRO A CA 1
ATOM 877 C C . PRO A 1 105 ? 24.630 23.638 -42.095 1.00 79.56 105 PRO A C 1
ATOM 879 O O . PRO A 1 105 ? 25.212 22.706 -42.629 1.00 79.56 105 PRO A O 1
ATOM 882 N N . ALA A 1 106 ? 25.267 24.484 -41.279 1.00 79.88 106 ALA A N 1
ATOM 883 C CA . ALA A 1 106 ? 26.689 24.374 -40.949 1.00 79.88 106 ALA A CA 1
ATOM 884 C C . ALA A 1 106 ? 27.021 23.233 -39.965 1.00 79.88 106 ALA A C 1
ATOM 886 O O . ALA A 1 106 ? 28.193 22.910 -39.791 1.00 79.88 106 ALA A O 1
ATOM 887 N N . VAL A 1 107 ? 26.016 22.655 -39.296 1.00 76.88 107 VAL A N 1
ATOM 888 C CA . VAL A 1 107 ? 26.177 21.618 -38.258 1.00 76.88 107 VAL A CA 1
ATOM 889 C C . VAL A 1 107 ? 25.248 20.421 -38.519 1.00 76.88 107 VAL A C 1
ATOM 891 O O . VAL A 1 107 ? 24.957 19.633 -37.620 1.00 76.88 107 VAL A O 1
ATOM 894 N N . GLU A 1 108 ? 24.765 20.285 -39.756 1.00 77.94 108 GLU A N 1
ATOM 895 C CA . GLU A 1 108 ? 23.895 19.194 -40.191 1.00 77.94 108 GLU A CA 1
ATOM 896 C C . GLU A 1 108 ? 24.689 17.879 -40.206 1.00 77.94 108 GLU A C 1
ATOM 898 O O . GLU A 1 108 ? 25.536 17.648 -41.068 1.00 77.94 108 GLU A O 1
ATOM 903 N N . ALA A 1 109 ? 24.444 17.029 -39.208 1.00 71.69 109 ALA A N 1
ATOM 904 C CA . ALA A 1 109 ? 25.115 15.736 -39.064 1.00 71.69 109 ALA A CA 1
ATOM 905 C C . ALA A 1 109 ? 24.283 14.582 -39.650 1.00 71.69 109 ALA A C 1
ATOM 907 O O . ALA A 1 109 ? 24.836 13.561 -40.053 1.00 71.69 109 ALA A O 1
ATOM 908 N N . PHE A 1 110 ? 22.956 14.738 -39.699 1.00 74.88 110 PHE A N 1
ATOM 909 C CA . PHE A 1 110 ? 22.006 13.735 -40.186 1.00 74.88 110 PHE A CA 1
ATOM 910 C C . PHE A 1 110 ? 20.866 14.401 -40.967 1.00 74.88 110 PHE A C 1
ATOM 912 O O . PHE A 1 110 ? 20.608 15.589 -40.803 1.00 74.88 110 PHE A O 1
ATOM 919 N N . GLN A 1 111 ? 20.118 13.632 -41.764 1.00 79.94 111 GLN A N 1
ATOM 920 C CA . GLN A 1 111 ? 18.908 14.142 -42.421 1.00 79.94 111 GLN A CA 1
ATOM 921 C C . GLN A 1 111 ? 17.894 14.650 -41.382 1.00 79.94 111 GLN A C 1
ATOM 923 O O . GLN A 1 111 ? 17.643 13.996 -40.360 1.00 79.94 111 GLN A O 1
ATOM 928 N N . LYS A 1 112 ? 17.315 15.829 -41.636 1.00 79.69 112 LYS A N 1
ATOM 929 C CA . LYS A 1 112 ? 16.441 16.564 -40.700 1.00 79.69 112 LYS A CA 1
ATOM 930 C C . LYS A 1 112 ? 15.259 15.719 -40.237 1.00 79.69 112 LYS A C 1
ATOM 932 O O . LYS A 1 112 ? 14.907 15.733 -39.056 1.00 79.69 112 LYS A O 1
ATOM 937 N N . GLU A 1 113 ? 14.715 14.909 -41.136 1.00 82.06 113 GLU A N 1
ATOM 938 C CA . GLU A 1 113 ? 13.616 13.982 -40.883 1.00 82.06 113 GLU A CA 1
ATOM 939 C C . GLU A 1 113 ? 14.005 12.939 -39.831 1.00 82.06 113 GLU A C 1
ATOM 941 O O . GLU A 1 113 ? 13.256 12.714 -38.883 1.00 82.06 113 GLU A O 1
ATOM 946 N N . ILE A 1 114 ? 15.204 12.358 -39.941 1.00 82.19 114 ILE A N 1
ATOM 947 C CA . ILE A 1 114 ? 15.691 11.291 -39.054 1.00 82.19 114 ILE A CA 1
ATOM 948 C C . ILE A 1 114 ? 15.886 11.822 -37.631 1.00 82.19 114 ILE A C 1
ATOM 950 O O . ILE A 1 114 ? 15.512 11.158 -36.664 1.00 82.19 114 ILE A O 1
ATOM 954 N N . THR A 1 115 ? 16.398 13.045 -37.482 1.00 81.12 115 THR A N 1
ATOM 955 C CA . THR A 1 115 ? 16.622 13.646 -36.154 1.00 81.12 115 THR A CA 1
ATOM 956 C C . THR A 1 115 ? 15.341 14.008 -35.402 1.00 81.12 115 THR A C 1
ATOM 958 O O . THR A 1 115 ? 15.349 14.058 -34.173 1.00 81.12 115 THR A O 1
ATOM 961 N N . MET A 1 116 ? 14.221 14.188 -36.111 1.00 86.00 116 MET A N 1
ATOM 962 C CA . MET A 1 116 ? 12.905 14.450 -35.514 1.00 86.00 116 MET A CA 1
ATOM 963 C C . MET A 1 116 ? 12.220 13.188 -34.985 1.00 86.00 116 MET A C 1
ATOM 965 O O . MET A 1 116 ? 11.407 13.274 -34.058 1.00 86.00 116 MET A O 1
ATOM 969 N N . VAL A 1 117 ? 12.533 12.018 -35.554 1.00 87.31 117 VAL A N 1
ATOM 970 C CA . VAL A 1 117 ? 11.844 10.756 -35.240 1.00 87.31 117 VAL A CA 1
ATOM 971 C C . VAL A 1 117 ? 11.908 10.412 -33.745 1.00 87.31 117 VAL A C 1
ATOM 973 O O . VAL A 1 117 ? 10.843 10.175 -33.170 1.00 87.31 117 VAL A O 1
ATOM 976 N N . PRO A 1 118 ? 13.071 10.433 -33.059 1.00 86.06 118 PRO A N 1
ATOM 977 C CA . PRO A 1 118 ? 13.135 10.079 -31.640 1.00 86.06 118 PRO A CA 1
ATOM 978 C C . PRO A 1 118 ? 12.282 10.993 -30.754 1.00 86.06 118 PRO A C 1
ATOM 980 O O . PRO A 1 118 ? 11.562 10.508 -29.880 1.00 86.06 118 PRO A O 1
ATOM 983 N N . LEU A 1 119 ? 12.313 12.307 -31.008 1.00 89.06 119 LEU A N 1
ATOM 984 C CA . LEU A 1 119 ? 11.520 13.279 -30.256 1.00 89.06 119 LEU A CA 1
ATOM 985 C C . LEU A 1 119 ? 10.021 13.036 -30.471 1.00 89.06 119 LEU A C 1
ATOM 987 O O . LEU A 1 119 ? 9.274 12.941 -29.500 1.00 89.06 119 LEU A O 1
ATOM 991 N N . LEU A 1 120 ? 9.582 12.877 -31.722 1.00 90.62 120 LEU A N 1
ATOM 992 C CA . LEU A 1 120 ? 8.173 12.634 -32.044 1.00 90.62 120 LEU A CA 1
ATOM 993 C C . LEU A 1 120 ? 7.657 11.330 -31.429 1.00 90.62 120 LEU A C 1
ATOM 995 O O . LEU A 1 120 ? 6.582 11.326 -30.829 1.00 90.62 120 LEU A O 1
ATOM 999 N N . VAL A 1 121 ? 8.427 10.242 -31.518 1.00 90.50 121 VAL A N 1
ATOM 1000 C CA . VAL A 1 121 ? 8.047 8.941 -30.946 1.00 90.50 121 VAL A CA 1
ATOM 1001 C C . VAL A 1 121 ? 7.899 9.036 -29.429 1.00 90.50 121 VAL A C 1
ATOM 1003 O O . VAL A 1 121 ? 6.882 8.604 -28.884 1.00 90.50 121 VAL A O 1
ATOM 1006 N N . VAL A 1 122 ? 8.867 9.644 -28.738 1.00 88.38 122 VAL A N 1
ATOM 1007 C CA . VAL A 1 122 ? 8.808 9.816 -27.279 1.00 88.38 122 VAL A CA 1
ATOM 1008 C C . VAL A 1 122 ? 7.614 10.684 -26.879 1.00 88.38 122 VAL A C 1
ATOM 1010 O O . VAL A 1 122 ? 6.864 10.301 -25.976 1.00 88.38 122 VAL A O 1
ATOM 1013 N N . LEU A 1 123 ? 7.392 11.808 -27.571 1.00 92.56 123 LEU A N 1
ATOM 1014 C CA . LEU A 1 123 ? 6.274 12.704 -27.277 1.00 92.56 123 LEU A CA 1
ATOM 1015 C C . LEU A 1 123 ? 4.917 12.012 -27.467 1.00 92.56 123 LEU A C 1
ATOM 1017 O O . LEU A 1 123 ? 4.026 12.155 -26.622 1.00 92.56 123 LEU A O 1
ATOM 1021 N N . MET A 1 124 ? 4.777 11.223 -28.535 1.00 92.81 124 MET A N 1
ATOM 1022 C CA . MET A 1 124 ? 3.558 10.476 -28.852 1.00 92.81 124 MET A CA 1
ATOM 1023 C C . MET A 1 124 ? 3.282 9.359 -27.846 1.00 92.81 124 MET A C 1
ATOM 1025 O O . MET A 1 124 ? 2.163 9.253 -27.345 1.00 92.81 124 MET A O 1
ATOM 1029 N N . VAL A 1 125 ? 4.286 8.548 -27.498 1.00 92.56 125 VAL A N 1
ATOM 1030 C CA . VAL A 1 125 ? 4.122 7.448 -26.532 1.00 92.56 125 VAL A CA 1
ATOM 1031 C C . VAL A 1 125 ? 3.763 7.984 -25.145 1.00 92.56 125 VAL A C 1
ATOM 1033 O O . VAL A 1 125 ? 2.882 7.434 -24.479 1.00 92.56 125 VAL A O 1
ATOM 1036 N N . ILE A 1 126 ? 4.400 9.076 -24.706 1.00 90.38 126 ILE A N 1
ATOM 1037 C CA . ILE A 1 126 ? 4.087 9.709 -23.418 1.00 90.38 126 ILE A CA 1
ATOM 1038 C C . ILE A 1 126 ? 2.686 10.320 -23.446 1.00 90.38 126 ILE A C 1
ATOM 1040 O O . ILE A 1 126 ? 1.919 10.080 -22.516 1.00 90.38 126 ILE A O 1
ATOM 1044 N N . ALA A 1 127 ? 2.324 11.047 -24.507 1.00 93.81 127 ALA A N 1
ATOM 1045 C CA . ALA A 1 127 ? 0.984 11.613 -24.641 1.00 93.81 127 ALA A CA 1
ATOM 1046 C C . ALA A 1 127 ? -0.080 10.508 -24.613 1.00 93.81 127 ALA A C 1
ATOM 1048 O O . ALA A 1 127 ? -1.045 10.590 -23.859 1.00 93.81 127 ALA A O 1
ATOM 1049 N N . PHE A 1 128 ? 0.116 9.421 -25.358 1.00 94.50 128 PHE A N 1
ATOM 1050 C CA . PHE A 1 128 ? -0.820 8.301 -25.362 1.00 94.50 128 PHE A CA 1
ATOM 1051 C C . PHE A 1 128 ? -0.963 7.661 -23.976 1.00 94.50 128 PHE A C 1
ATOM 1053 O O . PHE A 1 128 ? -2.079 7.445 -23.497 1.00 94.50 128 PHE A O 1
ATOM 1060 N N . LYS A 1 129 ? 0.159 7.409 -23.293 1.00 94.19 129 LYS A N 1
ATOM 1061 C CA . LYS A 1 129 ? 0.154 6.885 -21.923 1.00 94.19 129 LYS A CA 1
ATOM 1062 C C . LYS A 1 129 ? -0.600 7.814 -20.967 1.00 94.19 129 LYS A C 1
ATOM 1064 O O . LYS A 1 129 ? -1.438 7.336 -20.201 1.00 94.19 129 LYS A O 1
ATOM 1069 N N . ASP A 1 130 ? -0.312 9.111 -21.014 1.00 92.62 130 ASP A N 1
ATOM 1070 C CA . ASP A 1 130 ? -0.928 10.110 -20.142 1.00 92.62 130 ASP A CA 1
ATOM 1071 C C . ASP A 1 130 ? -2.436 10.235 -20.427 1.00 92.62 130 ASP A C 1
ATOM 1073 O O . ASP A 1 130 ? -3.227 10.333 -19.490 1.00 92.62 130 ASP A O 1
ATOM 1077 N N . ALA A 1 131 ? -2.855 10.148 -21.695 1.00 93.19 131 ALA A N 1
ATOM 1078 C CA . ALA A 1 131 ? -4.264 10.136 -22.090 1.00 93.19 131 ALA A CA 1
ATOM 1079 C C . ALA A 1 131 ? -5.004 8.904 -21.546 1.00 93.19 131 ALA A C 1
ATOM 1081 O O . ALA A 1 131 ? -6.085 9.033 -20.967 1.00 93.19 131 ALA A O 1
ATOM 1082 N N . LEU A 1 132 ? -4.416 7.709 -21.682 1.00 93.69 132 LEU A N 1
ATOM 1083 C CA . LEU A 1 132 ? -4.987 6.477 -21.129 1.00 93.69 132 LEU A CA 1
ATOM 1084 C C . LEU A 1 132 ? -5.080 6.525 -19.601 1.00 93.69 132 LEU A C 1
ATOM 1086 O O . LEU A 1 132 ? -6.047 6.037 -19.012 1.00 93.69 132 LEU A O 1
ATOM 1090 N N . GLU A 1 133 ? -4.074 7.088 -18.936 1.00 92.19 133 GLU A N 1
ATOM 1091 C CA . GLU A 1 133 ? -4.096 7.259 -17.489 1.00 92.19 133 GLU A CA 1
ATOM 1092 C C . GLU A 1 133 ? -5.195 8.230 -17.047 1.00 92.19 133 GLU A C 1
ATOM 1094 O O . GLU A 1 133 ? -5.968 7.890 -16.148 1.00 92.19 133 GLU A O 1
ATOM 1099 N N . ASP A 1 134 ? -5.325 9.382 -17.706 1.00 93.75 134 ASP A N 1
ATOM 1100 C CA . ASP A 1 134 ? -6.356 10.367 -17.371 1.00 93.75 134 ASP A CA 1
ATOM 1101 C C . ASP A 1 134 ? -7.772 9.846 -17.677 1.00 93.75 134 ASP A C 1
ATOM 1103 O O . ASP A 1 134 ? -8.703 10.077 -16.904 1.00 93.75 134 ASP A O 1
ATOM 1107 N N . TYR A 1 135 ? -7.931 9.034 -18.729 1.00 92.56 135 TYR A N 1
ATOM 1108 C CA . TYR A 1 135 ? -9.189 8.343 -19.025 1.00 92.56 135 TYR A CA 1
ATOM 1109 C C . TYR A 1 135 ? -9.564 7.314 -17.948 1.00 92.56 135 TYR A C 1
ATOM 1111 O O . TYR A 1 135 ? -10.715 7.252 -17.509 1.00 92.56 135 TYR A O 1
ATOM 1119 N N . ARG A 1 136 ? -8.596 6.531 -17.452 1.00 92.81 136 ARG A N 1
ATOM 1120 C CA . ARG A 1 136 ? -8.837 5.611 -16.326 1.00 92.81 136 ARG A CA 1
ATOM 1121 C C . ARG A 1 136 ? -9.252 6.361 -15.060 1.00 92.81 136 ARG A C 1
ATOM 1123 O O . ARG A 1 136 ? -10.157 5.901 -14.365 1.00 92.81 136 ARG A O 1
ATOM 1130 N N . ARG A 1 137 ? -8.646 7.523 -14.786 1.00 91.62 137 ARG A N 1
ATOM 1131 C CA . ARG A 1 137 ? -9.041 8.400 -13.668 1.00 91.62 137 ARG A CA 1
ATOM 1132 C C . ARG A 1 137 ? -10.465 8.920 -13.833 1.00 91.62 137 ARG A C 1
ATOM 1134 O O . ARG A 1 137 ? -11.242 8.831 -12.891 1.00 91.62 137 ARG A O 1
ATOM 1141 N N . TYR A 1 138 ? -10.845 9.350 -15.036 1.00 92.38 138 TYR A N 1
ATOM 1142 C CA . TYR A 1 138 ? -12.220 9.758 -15.336 1.00 92.38 138 TYR A CA 1
ATOM 1143 C C . TYR A 1 138 ? -13.238 8.648 -15.036 1.00 92.38 138 TYR A C 1
ATOM 1145 O O . TYR A 1 138 ? -14.252 8.891 -14.379 1.00 92.38 138 TYR A O 1
ATOM 1153 N N . LEU A 1 139 ? -12.972 7.418 -15.489 1.00 92.62 139 LEU A N 1
ATOM 1154 C CA . LEU A 1 139 ? -13.855 6.280 -15.222 1.00 92.62 139 LEU A CA 1
ATOM 1155 C C . LEU A 1 139 ? -13.954 5.973 -13.723 1.00 92.62 139 LEU A C 1
ATOM 1157 O O . LEU A 1 139 ? -15.042 5.667 -13.228 1.00 92.62 139 LEU A O 1
ATOM 1161 N N . PHE A 1 140 ? -12.842 6.082 -12.995 1.00 89.56 140 PHE A N 1
ATOM 1162 C CA . PHE A 1 140 ? -12.815 5.894 -11.549 1.00 89.56 140 PHE A CA 1
ATOM 1163 C C . PHE A 1 140 ? -13.610 6.979 -10.813 1.00 89.56 140 PHE A C 1
ATOM 1165 O O . PHE A 1 140 ? -14.478 6.648 -10.006 1.00 89.56 140 PHE A O 1
ATOM 1172 N N . ASP A 1 141 ? -13.394 8.253 -11.144 1.00 91.69 141 ASP A N 1
ATOM 1173 C CA . ASP A 1 141 ? -14.150 9.380 -10.592 1.00 91.69 141 ASP A CA 1
ATOM 1174 C C . ASP A 1 141 ? -15.650 9.212 -10.858 1.00 91.69 141 ASP A C 1
ATOM 1176 O O . ASP A 1 141 ? -16.472 9.406 -9.963 1.00 91.69 141 ASP A O 1
ATOM 1180 N N . LYS A 1 142 ? -16.028 8.794 -12.076 1.00 91.06 142 LYS A N 1
ATOM 1181 C CA . LYS A 1 142 ? -17.421 8.488 -12.422 1.00 91.06 142 LYS A CA 1
ATOM 1182 C C . LYS A 1 142 ? -17.962 7.358 -11.547 1.00 91.06 142 LYS A C 1
ATOM 1184 O O . LYS A 1 142 ? -19.058 7.473 -11.023 1.00 91.06 142 LYS A O 1
ATOM 1189 N N . LYS A 1 143 ? -17.207 6.286 -11.320 1.00 90.38 143 LYS A N 1
ATOM 1190 C CA . LYS A 1 143 ? -17.655 5.205 -10.432 1.00 90.38 143 LYS A CA 1
ATOM 1191 C C . LYS A 1 143 ? -17.860 5.694 -8.993 1.00 90.38 143 LYS A C 1
ATOM 1193 O O . LYS A 1 143 ? -18.893 5.409 -8.401 1.00 90.38 143 LYS A O 1
ATOM 1198 N N . VAL A 1 144 ? -16.909 6.452 -8.447 1.00 84.12 144 VAL A N 1
ATOM 1199 C CA . VAL A 1 144 ? -16.958 6.943 -7.061 1.00 84.12 144 VAL A CA 1
ATOM 1200 C C . VAL A 1 144 ? -18.083 7.954 -6.853 1.00 84.12 144 VAL A C 1
ATOM 1202 O O . VAL A 1 144 ? -18.843 7.823 -5.898 1.00 84.12 144 VAL A O 1
ATOM 1205 N N . ASN A 1 145 ? -18.234 8.927 -7.752 1.00 89.19 145 ASN A N 1
ATOM 1206 C CA . ASN A 1 145 ? -19.260 9.966 -7.631 1.00 89.19 145 ASN A CA 1
ATOM 1207 C C . ASN A 1 145 ? -20.690 9.424 -7.778 1.00 89.19 145 ASN A C 1
ATOM 1209 O O . ASN A 1 145 ? -21.624 10.034 -7.267 1.00 89.19 145 ASN A O 1
ATOM 1213 N N . TYR A 1 146 ? -20.865 8.292 -8.467 1.00 89.06 146 TYR A N 1
ATOM 1214 C CA . TYR A 1 146 ? -22.161 7.626 -8.624 1.00 89.06 146 TYR A CA 1
ATOM 1215 C C . TYR A 1 146 ? -22.420 6.546 -7.561 1.00 89.06 146 TYR A C 1
ATOM 1217 O O . TYR A 1 146 ? -23.459 5.885 -7.605 1.00 89.06 146 TYR A O 1
ATOM 1225 N N . ASN A 1 147 ? -21.522 6.365 -6.584 1.00 83.56 147 ASN A N 1
ATOM 1226 C CA . ASN A 1 147 ? -21.791 5.471 -5.463 1.00 83.56 147 ASN A CA 1
ATOM 1227 C C . ASN A 1 147 ? -22.957 6.015 -4.630 1.00 83.56 147 ASN A C 1
ATOM 1229 O O . ASN A 1 147 ? -22.905 7.116 -4.080 1.00 83.56 147 ASN A O 1
ATOM 1233 N N . SER A 1 148 ? -24.013 5.214 -4.504 1.00 79.25 148 SER A N 1
ATOM 1234 C CA . SER A 1 148 ? -25.167 5.558 -3.682 1.00 79.25 148 SER A CA 1
ATOM 1235 C C . SER A 1 148 ? -24.794 5.544 -2.201 1.00 79.25 148 SER A C 1
ATOM 1237 O O . SER A 1 148 ? -24.284 4.544 -1.694 1.00 79.25 148 SER A O 1
ATOM 1239 N N . VAL A 1 149 ? -25.112 6.625 -1.493 1.00 72.69 149 VAL A N 1
ATOM 1240 C CA . VAL A 1 149 ? -24.969 6.716 -0.036 1.00 72.69 149 VAL A CA 1
ATOM 1241 C C . VAL A 1 149 ? -26.339 6.771 0.627 1.00 72.69 149 VAL A C 1
ATOM 1243 O O . VAL A 1 149 ? -27.259 7.431 0.142 1.00 72.69 149 VAL A O 1
ATOM 1246 N N . HIS A 1 150 ? -26.482 6.091 1.763 1.00 70.25 150 HIS A N 1
ATOM 1247 C CA . HIS A 1 150 ? -27.682 6.206 2.582 1.00 70.25 150 HIS A CA 1
ATOM 1248 C C . HIS A 1 150 ? -27.619 7.491 3.405 1.00 70.25 150 HIS A C 1
ATOM 1250 O O . HIS A 1 150 ? -26.737 7.671 4.243 1.00 70.25 150 HIS A O 1
ATOM 1256 N N . ILE A 1 151 ? -28.571 8.388 3.166 1.00 68.50 151 ILE A N 1
ATOM 1257 C CA . ILE A 1 151 ? -28.735 9.614 3.943 1.00 68.50 151 ILE A CA 1
ATOM 1258 C C . ILE A 1 151 ? -29.696 9.312 5.093 1.00 68.50 151 ILE A C 1
ATOM 1260 O O . ILE A 1 151 ? -30.739 8.693 4.886 1.00 68.50 151 ILE A O 1
ATOM 1264 N N . TYR A 1 152 ? -29.356 9.761 6.302 1.00 59.06 152 TYR A N 1
ATOM 1265 C CA . TYR A 1 152 ? -30.234 9.640 7.463 1.00 59.06 152 TYR A CA 1
ATOM 1266 C C . TYR A 1 152 ? -31.590 10.315 7.185 1.00 59.06 152 TYR A C 1
ATOM 1268 O O . TYR A 1 152 ? -31.662 11.525 6.959 1.00 59.06 152 TYR A O 1
ATOM 1276 N N . SER A 1 153 ? -32.667 9.526 7.201 1.00 56.19 153 SER A N 1
ATOM 1277 C CA . SER A 1 153 ? -34.048 10.002 7.123 1.00 56.19 153 SER A CA 1
ATOM 1278 C C . SER A 1 153 ? -34.690 9.842 8.496 1.00 56.19 153 SER A C 1
ATOM 1280 O O . SER A 1 153 ? -34.735 8.744 9.035 1.00 56.19 153 SER A O 1
ATOM 1282 N N . SER A 1 154 ? -35.221 10.930 9.058 1.00 53.38 154 SER A N 1
ATOM 1283 C CA . SER A 1 154 ? -35.939 10.923 10.343 1.00 53.38 154 SER A CA 1
ATOM 1284 C C . SER A 1 154 ? -37.257 10.122 10.323 1.00 53.38 154 SER A C 1
ATOM 1286 O O . SER A 1 154 ? -37.942 10.055 11.344 1.00 53.38 154 SER A O 1
ATOM 1288 N N . GLN A 1 155 ? -37.651 9.531 9.190 1.00 51.50 155 GLN A N 1
ATOM 1289 C CA . GLN A 1 155 ? -38.768 8.589 9.161 1.00 51.50 155 GLN A CA 1
ATOM 1290 C C . GLN A 1 155 ? -38.310 7.268 9.781 1.00 51.50 155 GLN A C 1
ATOM 1292 O O . GLN A 1 155 ? -37.338 6.670 9.326 1.00 51.50 155 GLN A O 1
ATOM 1297 N N . LYS A 1 156 ? -39.000 6.843 10.847 1.00 42.47 156 LYS A N 1
ATOM 1298 C CA . LYS A 1 156 ? -38.749 5.591 11.574 1.00 42.47 156 LYS A CA 1
ATOM 1299 C C . LYS A 1 156 ? -38.557 4.433 10.587 1.00 42.47 156 LYS A C 1
ATOM 1301 O O . LYS A 1 156 ? -39.520 3.952 9.998 1.00 42.47 156 LYS A O 1
ATOM 1306 N N . HIS A 1 157 ? -37.321 3.963 10.444 1.00 44.34 157 HIS A N 1
ATOM 1307 C CA . HIS A 1 157 ? -37.031 2.707 9.764 1.00 44.34 157 HIS A CA 1
ATOM 1308 C C . HIS A 1 157 ? -37.609 1.553 10.594 1.00 44.34 157 HIS A C 1
ATOM 1310 O O . HIS A 1 157 ? -37.006 1.102 11.570 1.00 44.34 157 HIS A O 1
ATOM 1316 N N . VAL A 1 158 ? -38.791 1.078 10.200 1.00 44.94 158 VAL A N 1
ATOM 1317 C CA . VAL A 1 158 ? -39.287 -0.259 10.538 1.00 44.94 158 VAL A CA 1
ATOM 1318 C C . VAL A 1 158 ? -38.387 -1.241 9.789 1.00 44.94 158 VAL A C 1
ATOM 1320 O O . VAL A 1 158 ? -38.441 -1.336 8.569 1.00 44.94 158 VAL A O 1
ATOM 1323 N N . GLY A 1 159 ? -37.471 -1.879 10.513 1.00 47.16 159 GLY A N 1
ATOM 1324 C CA . GLY A 1 159 ? -36.440 -2.746 9.934 1.00 47.16 159 GLY A CA 1
ATOM 1325 C C . GLY A 1 159 ? -35.033 -2.380 10.395 1.00 47.16 159 GLY A C 1
ATOM 1326 O O . GLY A 1 159 ? -34.115 -2.240 9.587 1.00 47.16 159 GLY A O 1
ATOM 1327 N N . ARG A 1 160 ? -34.841 -2.194 11.705 1.00 44.91 160 ARG A N 1
ATOM 1328 C CA . ARG A 1 160 ? -33.504 -2.101 12.301 1.00 44.91 160 ARG A CA 1
ATOM 1329 C C . ARG A 1 160 ? -32.831 -3.453 12.033 1.00 44.91 160 ARG A C 1
ATOM 1331 O O . ARG A 1 160 ? -33.259 -4.455 12.598 1.00 44.91 160 ARG A O 1
ATOM 1338 N N . LYS A 1 161 ? -31.822 -3.507 11.151 1.00 40.59 161 LYS A N 1
ATOM 1339 C CA . LYS A 1 161 ? -30.932 -4.676 11.049 1.00 40.59 161 LYS A CA 1
ATOM 1340 C C . LYS A 1 161 ? -30.305 -4.867 12.429 1.00 40.59 161 LYS A C 1
ATOM 1342 O O . LYS A 1 161 ? -29.381 -4.141 12.793 1.00 40.59 161 LYS A O 1
ATOM 1347 N N . SER A 1 162 ? -30.874 -5.768 13.222 1.00 44.78 162 SER A N 1
ATOM 1348 C CA . SER A 1 162 ? -30.363 -6.092 14.544 1.00 44.78 162 SER A CA 1
ATOM 1349 C C . SER A 1 162 ? -29.077 -6.881 14.347 1.00 44.78 162 SER A C 1
ATOM 1351 O O . SER A 1 162 ? -29.090 -7.955 13.750 1.00 44.78 162 SER A O 1
ATOM 1353 N N . ARG A 1 163 ? -27.949 -6.317 14.779 1.00 47.72 163 ARG A N 1
ATOM 1354 C CA . ARG A 1 163 ? -26.700 -7.069 14.894 1.00 47.72 163 ARG A CA 1
ATOM 1355 C C . ARG A 1 163 ? -26.720 -7.735 16.261 1.00 47.72 163 ARG A C 1
ATOM 1357 O O . ARG A 1 163 ? -26.606 -7.049 17.274 1.00 47.72 163 ARG A O 1
ATOM 1364 N N . THR A 1 164 ? -26.904 -9.048 16.288 1.00 53.78 164 THR A N 1
ATOM 1365 C CA . THR A 1 164 ? -26.826 -9.823 17.526 1.00 53.78 164 THR A CA 1
ATOM 1366 C C . THR A 1 164 ? -25.358 -9.959 17.915 1.00 53.78 164 THR A C 1
ATOM 1368 O O . THR A 1 164 ? -24.587 -10.610 17.217 1.00 53.78 164 THR A O 1
ATOM 1371 N N . VAL A 1 165 ? -24.959 -9.306 19.007 1.00 55.12 165 VAL A N 1
ATOM 1372 C CA . VAL A 1 165 ? -23.633 -9.488 19.608 1.00 55.12 165 VAL A CA 1
ATOM 1373 C C . VAL A 1 165 ? -23.738 -10.659 20.569 1.00 55.12 165 VAL A C 1
ATOM 1375 O O . VAL A 1 165 ? -24.489 -10.588 21.542 1.00 55.12 165 VAL A O 1
ATOM 1378 N N . VAL A 1 166 ? -23.005 -11.732 20.292 1.00 57.47 166 VAL A N 1
ATOM 1379 C CA . VAL A 1 166 ? -22.989 -12.911 21.155 1.00 57.47 166 VAL A CA 1
ATOM 1380 C C . VAL A 1 166 ? -21.645 -13.000 21.862 1.00 57.47 166 VAL A C 1
ATOM 1382 O O . VAL A 1 166 ? -20.593 -12.821 21.255 1.00 57.47 166 VAL A O 1
ATOM 1385 N N . SER A 1 167 ? -21.691 -13.223 23.172 1.00 56.75 167 SER A N 1
ATOM 1386 C CA . SER A 1 167 ? -20.493 -13.334 23.997 1.00 56.75 167 SER A CA 1
ATOM 1387 C C . SER A 1 167 ? -19.906 -14.741 23.931 1.00 56.75 167 SER A C 1
ATOM 1389 O O . SER A 1 167 ? -20.647 -15.717 24.030 1.00 56.75 167 SER A O 1
ATOM 1391 N N . SER A 1 168 ? -18.573 -14.840 23.931 1.00 58.16 168 SER A N 1
ATOM 1392 C CA . SER A 1 168 ? -17.825 -16.105 24.030 1.00 58.16 168 SER A CA 1
ATOM 1393 C C . SER A 1 168 ? -18.031 -16.866 25.351 1.00 58.16 168 SER A C 1
ATOM 1395 O O . SER A 1 168 ? -17.514 -17.964 25.533 1.00 58.16 168 SER A O 1
ATOM 1397 N N . SER A 1 169 ? -18.783 -16.302 26.301 1.00 53.84 169 SER A N 1
ATOM 1398 C CA . SER A 1 169 ? -18.874 -16.819 27.665 1.00 53.84 169 SER A CA 1
ATOM 1399 C C . SER A 1 169 ? -20.139 -17.651 27.973 1.00 53.84 169 SER A C 1
ATOM 1401 O O . SER A 1 169 ? -20.282 -18.118 29.103 1.00 53.84 169 SER A O 1
ATOM 1403 N N . GLY A 1 170 ? -21.089 -17.832 27.045 1.00 50.09 170 GLY A N 1
ATOM 1404 C CA . GLY A 1 170 ? -22.377 -18.534 27.265 1.00 50.09 170 GLY A CA 1
ATOM 1405 C C . GLY A 1 170 ? -22.278 -19.969 27.830 1.00 50.09 170 GLY A C 1
ATOM 1406 O O . GLY A 1 170 ? -21.333 -20.696 27.551 1.00 50.09 170 GLY A O 1
ATOM 1407 N N . SER A 1 171 ? -23.240 -20.347 28.681 1.00 42.59 171 SER A N 1
ATOM 1408 C CA . SER A 1 171 ? -23.354 -21.659 29.346 1.00 42.59 171 SER A CA 1
ATOM 1409 C C . SER A 1 171 ? -23.732 -22.764 28.353 1.00 42.59 171 SER A C 1
ATOM 1411 O O . SER A 1 171 ? -24.684 -22.571 27.617 1.00 42.59 171 SER A O 1
ATOM 1413 N N . ALA A 1 172 ? -22.989 -23.882 28.377 1.00 43.88 172 ALA A N 1
ATOM 1414 C CA . ALA A 1 172 ? -23.309 -25.295 28.068 1.00 43.88 172 ALA A CA 1
ATOM 1415 C C . ALA A 1 172 ? -24.335 -25.716 26.973 1.00 43.88 172 ALA A C 1
ATOM 1417 O O . ALA A 1 172 ? -24.548 -26.914 26.827 1.00 43.88 172 ALA A O 1
ATOM 1418 N N . GLY A 1 173 ? -24.938 -24.813 26.195 1.00 51.06 173 GLY A N 1
ATOM 1419 C CA . GLY A 1 173 ? -25.989 -25.118 25.212 1.00 51.06 173 GLY A CA 1
ATOM 1420 C C . GLY A 1 173 ? -25.700 -24.700 23.766 1.00 51.06 173 GLY A C 1
ATOM 1421 O O . GLY A 1 173 ? -26.420 -25.129 22.874 1.00 51.06 173 GLY A O 1
ATOM 1422 N N . ASP A 1 174 ? -24.640 -23.932 23.498 1.00 58.22 174 ASP A N 1
ATOM 1423 C CA . ASP A 1 174 ? -24.457 -23.288 22.189 1.00 58.22 174 ASP A CA 1
ATOM 1424 C C . ASP A 1 174 ? -23.261 -23.852 21.393 1.00 58.22 174 ASP A C 1
ATOM 1426 O O . ASP A 1 174 ? -22.357 -23.116 20.986 1.00 58.22 174 ASP A O 1
ATOM 1430 N N . GLU A 1 175 ? -23.229 -25.166 21.145 1.00 64.94 175 GLU A N 1
ATOM 1431 C CA . GLU A 1 175 ? -22.256 -25.768 20.209 1.00 64.94 175 GLU A CA 1
ATOM 1432 C C . GLU A 1 175 ? -22.263 -25.059 18.846 1.00 64.94 175 GLU A C 1
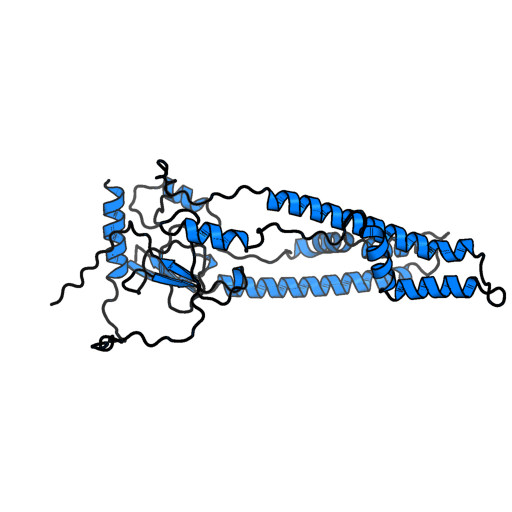ATOM 1434 O O . GLU A 1 175 ? -21.212 -24.812 18.255 1.00 64.94 175 GLU A O 1
ATOM 1439 N N . GLU A 1 176 ? -23.448 -24.681 18.367 1.00 64.94 176 GLU A N 1
ATOM 1440 C CA . GLU A 1 176 ? -23.633 -23.956 17.112 1.00 64.94 176 GLU A CA 1
ATOM 1441 C C . GLU A 1 176 ? -22.955 -22.579 17.134 1.00 64.94 176 GLU A C 1
ATOM 1443 O O . GLU A 1 176 ? -22.303 -22.186 16.168 1.00 64.94 176 GLU A O 1
ATOM 1448 N N . LEU A 1 177 ? -23.006 -21.874 18.265 1.00 62.84 177 LEU A N 1
ATOM 1449 C CA . LEU A 1 177 ? -22.338 -20.587 18.420 1.00 62.84 177 LEU A CA 1
ATOM 1450 C C . LEU A 1 177 ? -20.818 -20.733 18.450 1.00 62.84 177 LEU A C 1
ATOM 1452 O O . LEU A 1 177 ? -20.117 -19.939 17.827 1.00 62.84 177 LEU A O 1
ATOM 1456 N N . LEU A 1 178 ? -20.296 -21.739 19.155 1.00 64.81 178 LEU A N 1
ATOM 1457 C CA . LEU A 1 178 ? -18.858 -22.011 19.163 1.00 64.81 178 LEU A CA 1
ATOM 1458 C C . LEU A 1 178 ? -18.354 -22.361 17.760 1.00 64.81 178 LEU A C 1
ATOM 1460 O O . LEU A 1 178 ? -17.282 -21.894 17.378 1.00 64.81 178 LEU A O 1
ATOM 1464 N N . ARG A 1 179 ? -19.147 -23.095 16.968 1.00 69.94 179 ARG A N 1
ATOM 1465 C CA . ARG A 1 179 ? -18.859 -23.347 15.548 1.00 69.94 179 ARG A CA 1
ATOM 1466 C C . ARG A 1 179 ? -18.857 -22.052 14.736 1.00 69.94 179 ARG A C 1
ATOM 1468 O O . ARG A 1 179 ? -17.922 -21.828 13.978 1.00 69.94 179 ARG A O 1
ATOM 1475 N N . ILE A 1 180 ? -19.837 -21.166 14.934 1.00 69.69 180 ILE A N 1
ATOM 1476 C CA . ILE A 1 180 ? -19.879 -19.855 14.263 1.00 69.69 180 ILE A CA 1
ATOM 1477 C C . ILE A 1 180 ? -18.659 -19.002 14.637 1.00 69.69 180 ILE A C 1
ATOM 1479 O O . ILE A 1 180 ? -18.041 -18.403 13.763 1.00 69.69 180 ILE A O 1
ATOM 1483 N N . LEU A 1 181 ? -18.268 -18.975 15.913 1.00 69.00 181 LEU A N 1
ATOM 1484 C CA . LEU A 1 181 ? -17.089 -18.238 16.376 1.00 69.00 181 LEU A CA 1
ATOM 1485 C C . LEU A 1 181 ? -15.774 -18.819 15.825 1.00 69.00 181 LEU A C 1
ATOM 1487 O O . LEU A 1 181 ? -14.840 -18.060 15.581 1.00 69.00 181 LEU A O 1
ATOM 1491 N N . GLN A 1 182 ? -15.706 -20.132 15.586 1.00 71.56 182 GLN A N 1
ATOM 1492 C CA . GLN A 1 182 ? -14.558 -20.800 14.954 1.00 71.56 182 GLN A CA 1
ATOM 1493 C C . GLN A 1 182 ? -14.428 -20.522 13.448 1.00 71.56 182 GLN A C 1
ATOM 1495 O O . GLN A 1 182 ? -13.344 -20.715 12.903 1.00 71.56 182 GLN A O 1
ATOM 1500 N N . LEU A 1 183 ? -15.491 -20.066 12.774 1.00 80.00 183 LEU A N 1
ATOM 1501 C CA . LEU A 1 183 ? -15.434 -19.680 11.356 1.00 80.00 183 LEU A CA 1
ATOM 1502 C C . LEU A 1 183 ? -14.725 -18.339 11.130 1.00 80.00 183 LEU A C 1
ATOM 1504 O O . LEU A 1 183 ? -14.328 -18.042 10.002 1.00 80.00 183 LEU A O 1
ATOM 1508 N N . TYR A 1 184 ? -14.591 -17.513 12.168 1.00 82.00 184 TYR A N 1
ATOM 1509 C CA . TYR A 1 184 ? -13.892 -16.239 12.054 1.00 82.00 184 TYR A CA 1
ATOM 1510 C C . TYR A 1 184 ? -12.377 -16.441 12.032 1.00 82.00 184 TYR A C 1
ATOM 1512 O O . TYR A 1 184 ? -11.829 -17.271 12.756 1.00 82.00 184 TYR A O 1
ATOM 1520 N N . SER A 1 185 ? -11.705 -15.633 11.213 1.00 87.38 185 SER A N 1
ATOM 1521 C CA . SER A 1 185 ? -10.246 -15.576 11.159 1.00 87.38 185 SER A CA 1
ATOM 1522 C C . SER A 1 185 ? -9.641 -15.168 12.504 1.00 87.38 185 SER A C 1
ATOM 1524 O O . SER A 1 185 ? -10.281 -14.498 13.320 1.00 87.38 185 SER A O 1
ATOM 1526 N N . ASP A 1 186 ? -8.382 -15.545 12.713 1.00 90.12 186 ASP A N 1
ATOM 1527 C CA . ASP A 1 186 ? -7.595 -15.089 13.852 1.00 90.12 186 ASP A CA 1
ATOM 1528 C C . ASP A 1 186 ? -7.293 -13.583 13.769 1.00 90.12 186 ASP A C 1
ATOM 1530 O O . ASP A 1 186 ? -7.338 -12.965 12.704 1.00 90.12 186 ASP A O 1
ATOM 1534 N N . ASN A 1 187 ? -6.959 -12.974 14.910 1.00 93.56 187 ASN A N 1
ATOM 1535 C CA . ASN A 1 187 ? -6.576 -11.560 14.976 1.00 93.56 187 ASN A CA 1
ATOM 1536 C C . ASN A 1 187 ? -5.075 -11.351 14.690 1.00 93.56 187 ASN A C 1
ATOM 1538 O O . ASN A 1 187 ? -4.449 -10.402 15.166 1.00 93.56 187 ASN A O 1
ATOM 1542 N N . LYS A 1 188 ? -4.453 -12.278 13.954 1.00 94.50 188 LYS A N 1
ATOM 1543 C CA . LYS A 1 188 ? -3.020 -12.256 13.680 1.00 94.50 188 LYS A CA 1
ATOM 1544 C C . LYS A 1 188 ? -2.721 -11.363 12.484 1.00 94.50 188 LYS A C 1
ATOM 1546 O O . LYS A 1 188 ? -3.138 -11.621 11.358 1.00 94.50 188 LYS A O 1
ATOM 1551 N N . ILE A 1 189 ? -1.901 -10.345 12.704 1.00 92.81 189 ILE A N 1
ATOM 1552 C CA . ILE A 1 189 ? -1.449 -9.443 11.648 1.00 92.81 189 ILE A CA 1
ATOM 1553 C C . ILE A 1 189 ? -0.301 -10.099 10.876 1.00 92.81 189 ILE A C 1
ATOM 1555 O O . ILE A 1 189 ? 0.702 -10.520 11.462 1.00 92.81 189 ILE A O 1
ATOM 1559 N N . ARG A 1 190 ? -0.432 -10.157 9.547 1.00 93.19 190 ARG A N 1
ATOM 1560 C CA . ARG A 1 190 ? 0.635 -10.560 8.626 1.00 93.19 190 ARG A CA 1
ATOM 1561 C C . ARG A 1 190 ? 0.716 -9.580 7.459 1.00 93.19 190 ARG A C 1
ATOM 1563 O O . ARG A 1 190 ? -0.142 -9.585 6.582 1.00 93.19 190 ARG A O 1
ATOM 1570 N N . THR A 1 191 ? 1.776 -8.780 7.431 1.00 93.31 191 THR A N 1
ATOM 1571 C CA . THR A 1 191 ? 2.072 -7.814 6.361 1.00 93.31 191 THR A CA 1
ATOM 1572 C C . THR A 1 191 ? 3.202 -8.272 5.432 1.00 93.31 191 THR A C 1
ATOM 1574 O O . THR A 1 191 ? 3.465 -7.631 4.413 1.00 93.31 191 THR A O 1
ATOM 1577 N N . THR A 1 192 ? 3.862 -9.389 5.758 1.00 91.38 192 THR A N 1
ATOM 1578 C CA . THR A 1 192 ? 4.881 -10.026 4.904 1.00 91.38 192 THR A CA 1
ATOM 1579 C C . THR A 1 192 ? 4.304 -10.495 3.572 1.00 91.38 192 THR A C 1
ATOM 1581 O O . THR A 1 192 ? 3.292 -11.201 3.526 1.00 91.38 192 THR A O 1
ATOM 1584 N N . LYS A 1 193 ? 4.975 -10.132 2.476 1.00 88.75 193 LYS A N 1
ATOM 1585 C CA . LYS A 1 193 ? 4.586 -10.545 1.118 1.00 88.75 193 LYS A CA 1
ATOM 1586 C C . LYS A 1 193 ? 5.163 -11.905 0.747 1.00 88.75 193 LYS A C 1
ATOM 1588 O O . LYS A 1 193 ? 4.548 -12.663 -0.011 1.00 88.75 193 LYS A O 1
ATOM 1593 N N . TYR A 1 194 ? 6.344 -12.211 1.273 1.00 89.69 194 TYR A N 1
ATOM 1594 C CA . TYR A 1 194 ? 7.126 -13.359 0.857 1.00 89.69 194 TYR A CA 1
ATOM 1595 C C . TYR A 1 194 ? 7.228 -14.397 1.978 1.00 89.69 194 TYR A C 1
ATOM 1597 O O . TYR A 1 194 ? 7.331 -14.094 3.164 1.00 89.69 194 TYR A O 1
ATOM 1605 N N . SER A 1 195 ? 7.180 -15.667 1.589 1.00 87.12 195 SER A N 1
ATOM 1606 C CA . SER A 1 195 ? 7.733 -16.774 2.369 1.00 87.12 195 SER A CA 1
ATOM 1607 C C . SER A 1 195 ? 9.161 -17.039 1.890 1.00 87.12 195 SER A C 1
ATOM 1609 O O . SER A 1 195 ? 9.479 -16.701 0.750 1.00 87.12 195 SER A O 1
ATOM 1611 N N . LEU A 1 196 ? 9.998 -17.693 2.704 1.00 81.88 196 LEU A N 1
ATOM 1612 C CA . LEU A 1 196 ? 11.388 -18.021 2.347 1.00 81.88 196 LEU A CA 1
ATOM 1613 C C . LEU A 1 196 ? 11.491 -18.690 0.964 1.00 81.88 196 LEU A C 1
ATOM 1615 O O . LEU A 1 196 ? 12.284 -18.270 0.130 1.00 81.88 196 LEU A O 1
ATOM 1619 N N . LEU A 1 197 ? 10.621 -19.667 0.689 1.00 85.25 197 LEU A N 1
ATOM 1620 C CA . LEU A 1 197 ? 10.592 -20.396 -0.586 1.00 85.25 197 LEU A CA 1
ATOM 1621 C C . LEU A 1 197 ? 9.870 -19.643 -1.710 1.00 85.25 197 LEU A C 1
ATOM 1623 O O . LEU A 1 197 ? 10.157 -19.849 -2.884 1.00 85.25 197 LEU A O 1
ATOM 1627 N N . SER A 1 198 ? 8.927 -18.759 -1.373 1.00 90.94 198 SER A N 1
ATOM 1628 C CA . SER A 1 198 ? 8.183 -18.003 -2.382 1.00 90.94 198 SER A CA 1
ATOM 1629 C C . SER A 1 198 ? 8.862 -16.690 -2.764 1.00 90.94 198 SER A C 1
ATOM 1631 O O . SER A 1 198 ? 8.329 -15.989 -3.619 1.00 90.94 198 SER A O 1
ATOM 1633 N N . PHE A 1 199 ? 9.958 -16.313 -2.097 1.00 94.06 199 PHE A N 1
ATOM 1634 C CA . PHE A 1 199 ? 10.625 -15.035 -2.313 1.00 94.06 199 PHE A CA 1
ATOM 1635 C C . PHE A 1 199 ? 11.156 -14.937 -3.741 1.00 94.06 199 PHE A C 1
ATOM 1637 O O . PHE A 1 199 ? 10.682 -14.096 -4.492 1.00 94.06 199 PHE A O 1
ATOM 1644 N N . LEU A 1 200 ? 12.055 -15.840 -4.140 1.00 90.38 200 LEU A N 1
ATOM 1645 C CA . LEU A 1 200 ? 12.686 -15.818 -5.464 1.00 90.38 200 LEU A CA 1
ATOM 1646 C C . LEU A 1 200 ? 11.676 -15.790 -6.626 1.00 90.38 200 LEU A C 1
ATOM 1648 O O . LEU A 1 200 ? 11.732 -14.848 -7.416 1.00 90.38 200 LEU A O 1
ATOM 1652 N N . PRO A 1 201 ? 10.719 -16.737 -6.736 1.00 92.38 201 PRO A N 1
ATOM 1653 C CA . PRO A 1 201 ? 9.807 -16.751 -7.877 1.00 92.38 201 PRO A CA 1
ATOM 1654 C C . PRO A 1 201 ? 8.871 -15.536 -7.905 1.00 92.38 201 PRO A C 1
ATOM 1656 O O . PRO A 1 201 ? 8.629 -14.979 -8.974 1.00 92.38 201 PRO A O 1
ATOM 1659 N N . LYS A 1 202 ? 8.360 -15.083 -6.750 1.00 93.94 202 LYS A N 1
ATOM 1660 C CA . LYS A 1 202 ? 7.452 -13.925 -6.709 1.00 93.94 202 LYS A CA 1
ATOM 1661 C C . LYS A 1 202 ? 8.189 -12.609 -6.920 1.00 93.94 202 LYS A C 1
ATOM 1663 O O . LYS A 1 202 ? 7.706 -11.770 -7.668 1.00 93.94 202 LYS A O 1
ATOM 1668 N N . ASN A 1 203 ? 9.345 -12.431 -6.285 1.00 94.88 203 ASN A N 1
ATOM 1669 C CA . ASN A 1 203 ? 10.128 -11.209 -6.406 1.00 94.88 203 ASN A CA 1
ATOM 1670 C C . ASN A 1 203 ? 10.630 -11.028 -7.841 1.00 94.88 203 ASN A C 1
ATOM 1672 O O . ASN A 1 203 ? 10.488 -9.944 -8.396 1.00 94.88 203 ASN A O 1
ATOM 1676 N N . LEU A 1 204 ? 11.109 -12.099 -8.483 1.00 92.44 204 LEU A N 1
ATOM 1677 C CA . LEU A 1 204 ? 11.510 -12.052 -9.887 1.00 92.44 204 LEU A CA 1
ATOM 1678 C C . LEU A 1 204 ? 10.334 -11.672 -10.797 1.00 92.44 204 LEU A C 1
ATOM 1680 O O . LEU A 1 204 ? 10.480 -10.798 -11.647 1.00 92.44 204 LEU A O 1
ATOM 1684 N N . LEU A 1 205 ? 9.155 -12.267 -10.591 1.00 93.31 205 LEU A N 1
ATOM 1685 C CA . LEU A 1 205 ? 7.955 -11.928 -11.360 1.00 93.31 205 LEU A CA 1
ATOM 1686 C C . LEU A 1 205 ? 7.535 -10.460 -11.158 1.00 93.31 205 LEU A C 1
ATOM 1688 O O . LEU A 1 205 ? 7.226 -9.769 -12.129 1.00 93.31 205 LEU A O 1
ATOM 1692 N N . GLU A 1 206 ? 7.560 -9.963 -9.916 1.00 92.19 206 GLU A N 1
ATOM 1693 C CA . GLU A 1 206 ? 7.272 -8.557 -9.595 1.00 92.19 206 GLU A CA 1
ATOM 1694 C C . GLU A 1 206 ? 8.275 -7.607 -10.263 1.00 92.19 206 GLU A C 1
ATOM 1696 O O . GLU A 1 206 ? 7.883 -6.577 -10.822 1.00 92.19 206 GLU A O 1
ATOM 1701 N N . GLN A 1 207 ? 9.562 -7.959 -10.259 1.00 94.00 207 GLN A N 1
ATOM 1702 C CA . GLN A 1 207 ? 10.594 -7.182 -10.935 1.00 94.00 207 GLN A CA 1
ATOM 1703 C C . GLN A 1 207 ? 10.411 -7.202 -12.458 1.00 94.00 207 GLN A C 1
ATOM 1705 O O . GLN A 1 207 ? 10.550 -6.155 -13.090 1.00 94.00 207 GLN A O 1
ATOM 1710 N N . LEU A 1 208 ? 10.053 -8.338 -13.056 1.00 90.81 208 LEU A N 1
ATOM 1711 C CA . LEU A 1 208 ? 9.812 -8.446 -14.498 1.00 90.81 208 LEU A CA 1
ATOM 1712 C C . LEU A 1 208 ? 8.526 -7.745 -14.940 1.00 90.81 208 LEU A C 1
ATOM 1714 O O . LEU A 1 208 ? 8.455 -7.283 -16.069 1.00 90.81 208 LEU A O 1
ATOM 1718 N N . HIS A 1 209 ? 7.540 -7.544 -14.064 1.00 91.12 209 HIS A N 1
ATOM 1719 C CA . HIS A 1 209 ? 6.378 -6.708 -14.391 1.00 91.12 209 HIS A CA 1
ATOM 1720 C C . HIS A 1 209 ? 6.759 -5.227 -14.625 1.00 91.12 209 HIS A C 1
ATOM 1722 O O . HIS A 1 209 ? 5.975 -4.433 -15.155 1.00 91.12 209 HIS A O 1
ATOM 1728 N N . ARG A 1 210 ? 7.975 -4.804 -14.251 1.00 89.31 210 ARG A N 1
ATOM 1729 C CA . ARG A 1 210 ? 8.488 -3.473 -14.582 1.00 89.31 210 ARG A CA 1
ATOM 1730 C C . ARG A 1 210 ? 9.053 -3.474 -16.005 1.00 89.31 210 ARG A C 1
ATOM 1732 O O . ARG A 1 210 ? 10.105 -4.049 -16.253 1.00 89.31 210 ARG A O 1
ATOM 1739 N N . PHE A 1 211 ? 8.415 -2.728 -16.913 1.00 84.88 211 PHE A N 1
ATOM 1740 C CA . PHE A 1 211 ? 8.811 -2.634 -18.331 1.00 84.88 211 PHE A CA 1
ATOM 1741 C C . PHE A 1 211 ? 10.305 -2.352 -18.566 1.00 84.88 211 PHE A C 1
ATOM 1743 O O . PHE A 1 211 ? 10.887 -2.906 -19.490 1.00 84.88 211 PHE A O 1
ATOM 1750 N N . ALA A 1 212 ? 10.942 -1.535 -17.718 1.00 86.44 212 ALA A N 1
ATOM 1751 C CA . ALA A 1 212 ? 12.378 -1.263 -17.814 1.00 86.44 212 ALA A CA 1
ATOM 1752 C C . ALA A 1 212 ? 13.231 -2.533 -17.646 1.00 86.44 212 ALA A C 1
ATOM 1754 O O . ALA A 1 212 ? 14.197 -2.723 -18.374 1.00 86.44 212 ALA A O 1
ATOM 1755 N N . ASN A 1 213 ? 12.851 -3.427 -16.731 1.00 90.69 213 ASN A N 1
ATOM 1756 C CA . ASN A 1 213 ? 13.586 -4.664 -16.481 1.00 90.69 213 ASN A CA 1
ATOM 1757 C C . ASN A 1 213 ? 13.421 -5.649 -17.646 1.00 90.69 213 ASN A C 1
ATOM 1759 O O . ASN A 1 213 ? 14.392 -6.292 -18.030 1.00 90.69 213 ASN A O 1
ATOM 1763 N N . ILE A 1 214 ? 12.231 -5.705 -18.264 1.00 91.19 214 ILE A N 1
ATOM 1764 C CA . ILE A 1 214 ? 12.009 -6.470 -19.504 1.00 91.19 214 ILE A CA 1
ATOM 1765 C C . ILE A 1 214 ? 12.903 -5.934 -20.625 1.00 91.19 214 ILE A C 1
ATOM 1767 O O . ILE A 1 214 ? 13.553 -6.713 -21.313 1.00 91.19 214 ILE A O 1
ATOM 1771 N N . TYR A 1 215 ? 12.962 -4.609 -20.791 1.00 89.31 215 TYR A N 1
ATOM 1772 C CA . TYR A 1 215 ? 13.804 -3.966 -21.799 1.00 89.31 215 TYR A CA 1
ATOM 1773 C C . TYR A 1 215 ? 15.289 -4.312 -21.616 1.00 89.31 215 TYR A C 1
ATOM 1775 O O . TYR A 1 215 ? 15.938 -4.734 -22.569 1.00 89.31 215 TYR A O 1
ATOM 1783 N N . PHE A 1 216 ? 15.821 -4.200 -20.395 1.00 90.06 216 PHE A N 1
ATOM 1784 C CA . PHE A 1 216 ? 17.221 -4.538 -20.128 1.00 90.06 216 PHE A CA 1
ATOM 1785 C C . PHE A 1 216 ? 17.516 -6.031 -20.301 1.00 90.06 216 PHE A C 1
ATOM 1787 O O . PHE A 1 216 ? 18.570 -6.379 -20.827 1.00 90.06 216 PHE A O 1
ATOM 1794 N N . LEU A 1 217 ? 16.585 -6.909 -19.919 1.00 91.25 217 LEU A N 1
ATOM 1795 C CA . LEU A 1 217 ? 16.722 -8.347 -20.143 1.00 91.25 217 LEU A CA 1
ATOM 1796 C C . LEU A 1 217 ? 16.722 -8.685 -21.640 1.00 91.25 217 LEU A C 1
ATOM 1798 O O . LEU A 1 217 ? 17.520 -9.505 -22.080 1.00 91.25 217 LEU A O 1
ATOM 1802 N N . PHE A 1 218 ? 15.867 -8.027 -22.425 1.00 91.88 218 PHE A N 1
ATOM 1803 C CA . PHE A 1 218 ? 15.828 -8.184 -23.876 1.00 91.88 218 PHE A CA 1
ATOM 1804 C C . PHE A 1 218 ? 17.126 -7.706 -24.537 1.00 91.88 218 PHE A C 1
ATOM 1806 O O . PHE A 1 218 ? 17.686 -8.424 -25.359 1.00 91.88 218 PHE A O 1
ATOM 1813 N N . LEU A 1 219 ? 17.654 -6.543 -24.139 1.00 89.06 219 LEU A N 1
ATOM 1814 C CA . LEU A 1 219 ? 18.955 -6.071 -24.625 1.00 89.06 219 LEU A CA 1
ATOM 1815 C C . LEU A 1 219 ? 20.095 -7.033 -24.271 1.00 89.06 219 LEU A C 1
ATOM 1817 O O . LEU A 1 219 ? 20.951 -7.300 -25.112 1.00 89.06 219 LEU A O 1
ATOM 1821 N N . ALA A 1 220 ? 20.108 -7.572 -23.049 1.00 90.88 220 ALA A N 1
ATOM 1822 C CA . ALA A 1 220 ? 21.092 -8.577 -22.660 1.00 90.88 220 ALA A CA 1
ATOM 1823 C C . ALA A 1 220 ? 20.947 -9.851 -23.511 1.00 90.88 220 ALA A C 1
ATOM 1825 O O . ALA A 1 220 ? 21.947 -10.372 -23.992 1.00 90.88 220 ALA A O 1
ATOM 1826 N N . ALA A 1 221 ? 19.715 -10.301 -23.774 1.00 90.94 221 ALA A N 1
ATOM 1827 C CA . ALA A 1 221 ? 19.434 -11.464 -24.615 1.00 90.94 221 ALA A CA 1
ATOM 1828 C C . ALA A 1 221 ? 19.856 -11.268 -26.082 1.00 90.94 221 ALA A C 1
ATOM 1830 O O . ALA A 1 221 ? 20.349 -12.210 -26.696 1.00 90.94 221 ALA A O 1
ATOM 1831 N N . LEU A 1 222 ? 19.717 -10.060 -26.642 1.00 90.25 222 LEU A N 1
ATOM 1832 C CA . LEU A 1 222 ? 20.168 -9.765 -28.008 1.00 90.25 222 LEU A CA 1
ATOM 1833 C C . LEU A 1 222 ? 21.681 -9.943 -28.187 1.00 90.25 222 LEU A C 1
ATOM 1835 O O . LEU A 1 222 ? 22.102 -10.355 -29.262 1.00 90.25 222 LEU A O 1
ATOM 1839 N N . ASN A 1 223 ? 22.485 -9.706 -27.145 1.00 89.50 223 ASN A N 1
ATOM 1840 C CA . ASN A 1 223 ? 23.934 -9.915 -27.218 1.00 89.50 223 ASN A CA 1
ATOM 1841 C C . ASN A 1 223 ? 24.323 -11.403 -27.307 1.00 89.50 223 ASN A C 1
ATOM 1843 O O . ASN A 1 223 ? 25.439 -11.698 -27.703 1.00 89.50 223 ASN A O 1
ATOM 1847 N N . PHE A 1 224 ? 23.418 -12.350 -27.016 1.00 89.88 224 PHE A N 1
ATOM 1848 C CA . PHE A 1 224 ? 23.654 -13.784 -27.258 1.00 89.88 224 PHE A CA 1
ATOM 1849 C C . PHE A 1 224 ? 23.434 -14.197 -28.718 1.00 89.88 224 PHE A C 1
ATOM 1851 O O . PHE A 1 224 ? 23.705 -15.343 -29.078 1.00 89.88 224 PHE A O 1
ATOM 1858 N N . VAL A 1 225 ? 22.905 -13.303 -29.559 1.00 91.00 225 VAL A N 1
ATOM 1859 C CA . VAL A 1 225 ? 22.725 -13.555 -30.988 1.00 91.00 225 VAL A CA 1
ATOM 1860 C C . VAL A 1 225 ? 23.980 -13.064 -31.715 1.00 91.00 225 VAL A C 1
ATOM 1862 O O . VAL A 1 225 ? 24.166 -11.852 -31.803 1.00 91.00 225 VAL A O 1
ATOM 1865 N N . PRO A 1 226 ? 24.798 -13.952 -32.316 1.00 86.62 226 PRO A N 1
ATOM 1866 C CA . PRO A 1 226 ? 26.098 -13.576 -32.892 1.00 86.62 226 PRO A CA 1
ATOM 1867 C C . PRO A 1 226 ? 26.024 -12.497 -33.983 1.00 86.62 226 PRO A C 1
ATOM 1869 O O . PRO A 1 226 ? 26.989 -11.794 -34.248 1.00 86.62 226 PRO A O 1
ATOM 1872 N N . VAL A 1 227 ? 24.867 -12.361 -34.638 1.00 88.81 227 VAL A N 1
ATOM 1873 C CA . VAL A 1 227 ? 24.635 -11.377 -35.709 1.00 88.81 227 VAL A CA 1
ATOM 1874 C C . VAL A 1 227 ? 24.387 -9.963 -35.158 1.00 88.81 227 VAL A C 1
ATOM 1876 O O . VAL A 1 227 ? 24.551 -8.986 -35.883 1.00 88.81 227 VAL A O 1
ATOM 1879 N N . VAL A 1 228 ? 23.974 -9.842 -33.893 1.00 83.50 228 VAL A N 1
ATOM 1880 C CA . VAL A 1 228 ? 23.566 -8.580 -33.239 1.00 83.50 228 VAL A CA 1
ATOM 1881 C C . VAL A 1 228 ? 24.422 -8.296 -31.992 1.00 83.50 228 VAL A C 1
ATOM 1883 O O . VAL A 1 228 ? 24.120 -7.395 -31.212 1.00 83.50 228 VAL A O 1
ATOM 1886 N N . GLU A 1 229 ? 25.490 -9.067 -31.789 1.00 83.38 229 GLU A N 1
ATOM 1887 C CA . GLU A 1 229 ? 26.399 -8.932 -30.656 1.00 83.38 229 GLU A CA 1
ATOM 1888 C C . GLU A 1 229 ? 27.149 -7.595 -30.733 1.00 83.38 229 GLU A C 1
ATOM 1890 O O . GLU A 1 229 ? 27.912 -7.339 -31.664 1.00 83.38 229 GLU A O 1
ATOM 1895 N N . ALA A 1 230 ? 26.914 -6.725 -29.748 1.00 81.88 230 ALA A N 1
ATOM 1896 C CA . ALA A 1 230 ? 27.637 -5.462 -29.603 1.00 81.88 230 ALA A CA 1
ATOM 1897 C C . ALA A 1 230 ? 28.713 -5.543 -28.509 1.00 81.88 230 ALA A C 1
ATOM 1899 O O . ALA A 1 230 ? 29.738 -4.867 -28.590 1.00 81.88 230 ALA A O 1
ATOM 1900 N N . PHE A 1 231 ? 28.475 -6.367 -27.486 1.00 83.88 231 PHE A N 1
ATOM 1901 C CA . PHE A 1 231 ? 29.381 -6.639 -26.374 1.00 83.88 231 PHE A CA 1
ATOM 1902 C C . PHE A 1 231 ? 29.403 -8.138 -26.078 1.00 83.88 231 PHE A C 1
ATOM 1904 O O . PHE A 1 231 ? 28.407 -8.817 -26.317 1.00 83.88 231 PHE A O 1
ATOM 1911 N N . GLN A 1 232 ? 30.487 -8.610 -25.452 1.00 88.44 232 GLN A N 1
ATOM 1912 C CA . GLN A 1 232 ? 30.566 -9.979 -24.938 1.00 88.44 232 GLN A CA 1
ATOM 1913 C C . GLN A 1 232 ? 29.332 -10.302 -24.067 1.00 88.44 232 GLN A C 1
ATOM 1915 O O . GLN A 1 232 ? 29.012 -9.503 -23.168 1.00 88.44 232 GLN A O 1
ATOM 1920 N N . PRO A 1 233 ? 28.639 -11.438 -24.291 1.00 88.81 233 PRO A N 1
ATOM 1921 C CA . PRO A 1 233 ? 27.392 -11.772 -23.601 1.00 88.81 233 PRO A CA 1
ATOM 1922 C C . PRO A 1 233 ? 27.523 -11.746 -22.076 1.00 88.81 233 PRO A C 1
ATOM 1924 O O . PRO A 1 233 ? 26.607 -11.310 -21.374 1.00 88.81 233 PRO A O 1
ATOM 1927 N N . GLU A 1 234 ? 28.682 -12.146 -21.551 1.00 90.31 234 GLU A N 1
ATOM 1928 C CA . GLU A 1 234 ? 28.980 -12.137 -20.120 1.00 90.31 234 GLU A CA 1
ATOM 1929 C C . GLU A 1 234 ? 28.918 -10.717 -19.554 1.00 90.31 234 GLU A C 1
ATOM 1931 O O . GLU A 1 234 ? 28.314 -10.491 -18.505 1.00 90.31 234 GLU A O 1
ATOM 1936 N N . VAL A 1 235 ? 29.489 -9.743 -20.268 1.00 90.69 235 VAL A N 1
ATOM 1937 C CA . VAL A 1 235 ? 29.535 -8.338 -19.845 1.00 90.69 235 VAL A CA 1
ATOM 1938 C C . VAL A 1 235 ? 28.151 -7.695 -19.930 1.00 90.69 235 VAL A C 1
ATOM 1940 O O . VAL A 1 235 ? 27.774 -6.928 -19.042 1.00 90.69 235 VAL A O 1
ATOM 1943 N N . ALA A 1 236 ? 27.359 -8.042 -20.949 1.00 89.12 236 ALA A N 1
ATOM 1944 C CA . ALA A 1 236 ? 26.013 -7.502 -21.149 1.00 89.12 236 ALA A CA 1
ATOM 1945 C C . ALA A 1 236 ? 25.025 -7.890 -20.028 1.00 89.12 236 ALA A C 1
ATOM 1947 O O . ALA A 1 236 ? 24.098 -7.134 -19.721 1.00 89.12 236 ALA A O 1
ATOM 1948 N N . VAL A 1 237 ? 25.227 -9.044 -19.383 1.00 93.50 237 VAL A N 1
ATOM 1949 C CA . VAL A 1 237 ? 24.363 -9.546 -18.300 1.00 93.50 237 VAL A CA 1
ATOM 1950 C C . VAL A 1 237 ? 24.689 -8.908 -16.941 1.00 93.50 237 VAL A C 1
ATOM 1952 O O . VAL A 1 237 ? 23.794 -8.781 -16.098 1.00 93.50 237 VAL A O 1
ATOM 1955 N N . ILE A 1 238 ? 25.929 -8.448 -16.723 1.00 92.94 238 ILE A N 1
ATOM 1956 C CA . ILE A 1 238 ? 26.388 -7.903 -15.430 1.00 92.94 238 ILE A CA 1
ATOM 1957 C C . ILE A 1 238 ? 25.469 -6.785 -14.897 1.00 92.94 238 ILE A C 1
ATOM 1959 O O . ILE A 1 238 ? 25.027 -6.895 -13.748 1.00 92.94 238 ILE A O 1
ATOM 1963 N N . PRO A 1 239 ? 25.114 -5.735 -15.669 1.00 91.19 239 PRO A N 1
ATOM 1964 C CA . PRO A 1 239 ? 24.269 -4.654 -15.160 1.00 91.19 239 PRO A CA 1
ATOM 1965 C C . PRO A 1 239 ? 22.861 -5.127 -14.783 1.00 91.19 239 PRO A C 1
ATOM 1967 O O . PRO A 1 239 ? 22.300 -4.662 -13.789 1.00 91.19 239 PRO A O 1
ATOM 1970 N N . VAL A 1 240 ? 22.298 -6.073 -15.545 1.00 92.50 240 VAL A N 1
ATOM 1971 C CA . VAL A 1 240 ? 20.973 -6.649 -15.269 1.00 92.50 240 VAL A CA 1
ATOM 1972 C C . VAL A 1 240 ? 21.007 -7.395 -13.944 1.00 92.50 240 VAL A C 1
ATOM 1974 O O . VAL A 1 240 ? 20.203 -7.112 -13.057 1.00 92.50 240 VAL A O 1
ATOM 1977 N N . VAL A 1 241 ? 21.976 -8.294 -13.765 1.00 94.12 241 VAL A N 1
ATOM 1978 C CA . VAL A 1 241 ? 22.125 -9.065 -12.524 1.00 94.12 241 VAL A CA 1
ATOM 1979 C C . VAL A 1 241 ? 22.366 -8.145 -11.331 1.00 94.12 241 VAL A C 1
ATOM 1981 O O . VAL A 1 241 ? 21.750 -8.348 -10.285 1.00 94.12 241 VAL A O 1
ATOM 1984 N N . LEU A 1 242 ? 23.193 -7.106 -11.480 1.00 94.38 242 LEU A N 1
ATOM 1985 C CA . LEU A 1 242 ? 23.463 -6.134 -10.420 1.00 94.38 242 LEU A CA 1
ATOM 1986 C C . LEU A 1 242 ? 22.175 -5.436 -9.958 1.00 94.3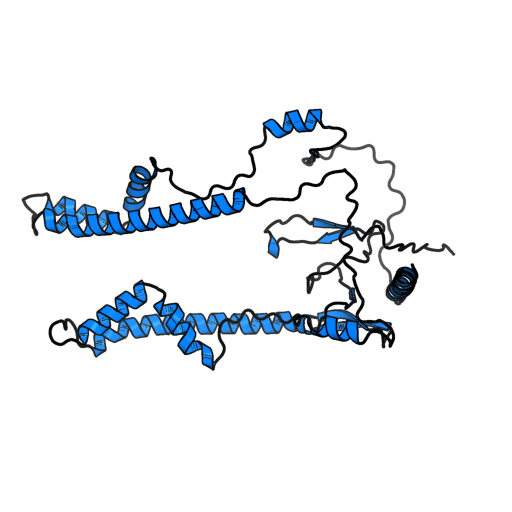8 242 LEU A C 1
ATOM 1988 O O . LEU A 1 242 ? 21.857 -5.441 -8.767 1.00 94.38 242 LEU A O 1
ATOM 1992 N N . VAL A 1 243 ? 21.411 -4.860 -10.891 1.00 92.38 243 VAL A N 1
ATOM 1993 C CA . VAL A 1 243 ? 20.175 -4.126 -10.576 1.00 92.38 243 VAL A CA 1
ATOM 1994 C C . VAL A 1 243 ? 19.124 -5.056 -9.966 1.00 92.38 243 VAL A C 1
ATOM 1996 O O . VAL A 1 243 ? 18.510 -4.711 -8.950 1.00 92.38 243 VAL A O 1
ATOM 1999 N N . MET A 1 244 ? 18.945 -6.249 -10.538 1.00 92.62 244 MET A N 1
ATOM 2000 C CA . MET A 1 244 ? 17.992 -7.246 -10.036 1.00 92.62 244 MET A CA 1
ATOM 2001 C C . MET A 1 244 ? 18.384 -7.750 -8.634 1.00 92.62 244 MET A C 1
ATOM 2003 O O . MET A 1 244 ? 17.527 -7.950 -7.773 1.00 92.62 244 MET A O 1
ATOM 2007 N N . SER A 1 245 ? 19.686 -7.883 -8.358 1.00 94.69 245 SER A N 1
ATOM 2008 C CA . SER A 1 245 ? 20.200 -8.303 -7.047 1.00 94.69 245 SER A CA 1
ATOM 2009 C C . SER A 1 245 ? 20.023 -7.224 -5.981 1.00 94.69 245 SER A C 1
ATOM 2011 O O . SER A 1 245 ? 19.517 -7.509 -4.898 1.00 94.69 245 SER A O 1
ATOM 2013 N N . VAL A 1 246 ? 20.385 -5.969 -6.272 1.00 95.56 246 VAL A N 1
ATOM 2014 C CA . VAL A 1 246 ? 20.229 -4.852 -5.319 1.00 95.56 246 VAL A CA 1
ATOM 2015 C C . VAL A 1 246 ? 18.758 -4.653 -4.947 1.00 95.56 246 VAL A C 1
ATOM 2017 O O . VAL A 1 246 ? 18.430 -4.452 -3.776 1.00 95.56 246 VAL A O 1
ATOM 2020 N N . THR A 1 247 ? 17.859 -4.744 -5.928 1.00 93.94 247 THR A N 1
ATOM 2021 C CA . THR A 1 247 ? 16.413 -4.649 -5.689 1.00 93.94 247 THR A CA 1
ATOM 2022 C C . THR A 1 247 ? 15.886 -5.833 -4.882 1.00 93.94 247 THR A C 1
ATOM 2024 O O . THR A 1 247 ? 15.162 -5.612 -3.912 1.00 93.94 247 THR A O 1
ATOM 2027 N N . ALA A 1 248 ? 16.321 -7.061 -5.180 1.00 95.25 248 ALA A N 1
ATOM 2028 C CA . ALA A 1 248 ? 15.960 -8.233 -4.388 1.00 95.25 248 ALA A CA 1
ATOM 2029 C C . ALA A 1 248 ? 16.432 -8.108 -2.927 1.00 95.25 248 ALA A C 1
ATOM 2031 O O . ALA A 1 248 ? 15.644 -8.328 -2.010 1.00 95.25 248 ALA A O 1
ATOM 2032 N N . ILE A 1 249 ? 17.679 -7.688 -2.684 1.00 95.94 249 ILE A N 1
ATOM 2033 C CA . ILE A 1 249 ? 18.224 -7.482 -1.327 1.00 95.94 249 ILE A CA 1
ATOM 2034 C C . ILE A 1 249 ? 17.405 -6.440 -0.563 1.00 95.94 249 ILE A C 1
ATOM 2036 O O . ILE A 1 249 ? 17.041 -6.656 0.597 1.00 95.94 249 ILE A O 1
ATOM 2040 N N . LYS A 1 250 ? 17.088 -5.316 -1.215 1.00 95.75 250 LYS A N 1
ATOM 2041 C CA . LYS A 1 250 ? 16.242 -4.271 -0.638 1.00 95.75 250 LYS A CA 1
ATOM 2042 C C . LYS A 1 250 ? 14.878 -4.838 -0.227 1.00 95.75 250 LYS A C 1
ATOM 2044 O O . LYS A 1 250 ? 14.428 -4.592 0.892 1.00 95.75 250 LYS A O 1
ATOM 2049 N N . ASP A 1 251 ? 14.245 -5.617 -1.098 1.00 94.88 251 ASP A N 1
ATOM 2050 C CA . ASP A 1 251 ? 12.924 -6.192 -0.846 1.00 94.88 251 ASP A CA 1
ATOM 2051 C C . ASP A 1 251 ? 12.952 -7.242 0.278 1.00 94.88 251 ASP A C 1
ATOM 2053 O O . ASP A 1 251 ? 12.046 -7.256 1.115 1.00 94.88 251 ASP A O 1
ATOM 2057 N N . ILE A 1 252 ? 14.012 -8.058 0.368 1.00 94.56 252 ILE A N 1
ATOM 2058 C CA . ILE A 1 252 ? 14.244 -8.978 1.499 1.00 94.56 252 ILE A CA 1
ATOM 2059 C C . ILE A 1 252 ? 14.334 -8.194 2.804 1.00 94.56 252 ILE A C 1
ATOM 2061 O O . ILE A 1 252 ? 13.680 -8.547 3.788 1.00 94.56 252 ILE A O 1
ATOM 2065 N N . TRP A 1 253 ? 15.141 -7.131 2.832 1.00 95.12 253 TRP A N 1
ATOM 2066 C CA . TRP A 1 253 ? 15.331 -6.329 4.037 1.00 95.12 253 TRP A CA 1
ATOM 2067 C C . TRP A 1 253 ? 14.029 -5.654 4.480 1.00 95.12 253 TRP A C 1
ATOM 2069 O O . TRP A 1 253 ? 13.685 -5.672 5.668 1.00 95.12 253 TRP A O 1
ATOM 2079 N N . GLU A 1 254 ? 13.261 -5.111 3.533 1.00 94.19 254 GLU A N 1
ATOM 2080 C CA . GLU A 1 254 ? 11.939 -4.555 3.812 1.00 94.19 254 GLU A CA 1
ATOM 2081 C C . GLU A 1 254 ? 10.982 -5.605 4.395 1.00 94.19 254 GLU A C 1
ATOM 2083 O O . GLU A 1 254 ? 10.306 -5.320 5.388 1.00 94.19 254 GLU A O 1
ATOM 2088 N N . ASP A 1 255 ? 10.920 -6.809 3.817 1.00 95.25 255 ASP A N 1
ATOM 2089 C CA . ASP A 1 255 ? 10.007 -7.862 4.276 1.00 95.25 255 ASP A CA 1
ATOM 2090 C C . ASP A 1 255 ? 10.441 -8.458 5.626 1.00 95.25 255 ASP A C 1
ATOM 2092 O O . ASP A 1 255 ? 9.602 -8.732 6.488 1.00 95.25 255 ASP A O 1
ATOM 2096 N N . TYR A 1 256 ? 11.748 -8.545 5.887 1.00 93.56 256 TYR A N 1
ATOM 2097 C CA . TYR A 1 256 ? 12.281 -8.897 7.205 1.00 93.56 256 TYR A CA 1
ATOM 2098 C C . TYR A 1 256 ? 11.876 -7.873 8.271 1.00 93.56 256 TYR A C 1
ATOM 2100 O O . TYR A 1 256 ? 11.421 -8.241 9.363 1.00 93.56 256 TYR A O 1
ATOM 2108 N N . ARG A 1 257 ? 11.983 -6.575 7.955 1.00 95.75 257 ARG A N 1
ATOM 2109 C CA . ARG A 1 257 ? 11.532 -5.500 8.847 1.00 95.75 257 ARG A CA 1
ATOM 2110 C C . ARG A 1 257 ? 10.030 -5.608 9.122 1.00 95.75 257 ARG A C 1
ATOM 2112 O O . ARG A 1 257 ? 9.638 -5.496 10.283 1.00 95.75 257 ARG A O 1
ATOM 2119 N N . ARG A 1 258 ? 9.208 -5.883 8.098 1.00 95.19 258 ARG A N 1
ATOM 2120 C CA . ARG A 1 258 ? 7.762 -6.148 8.255 1.00 95.19 258 ARG A CA 1
ATOM 2121 C C . ARG A 1 258 ? 7.511 -7.333 9.183 1.00 95.19 258 ARG A C 1
ATOM 2123 O O . ARG A 1 258 ? 6.779 -7.191 10.151 1.00 95.19 258 ARG A O 1
ATOM 2130 N N . SER A 1 259 ? 8.210 -8.452 8.991 1.00 94.75 259 SER A N 1
ATOM 2131 C CA . SER A 1 259 ? 8.098 -9.626 9.868 1.00 94.75 259 SER A CA 1
ATOM 2132 C C . SER A 1 259 ? 8.456 -9.323 11.330 1.00 94.75 259 SER A C 1
ATOM 2134 O O . SER A 1 259 ? 7.809 -9.809 12.261 1.00 94.75 259 SER A O 1
ATOM 2136 N N . LYS A 1 260 ? 9.489 -8.503 11.571 1.00 95.62 260 LYS A N 1
ATOM 2137 C CA . LYS A 1 260 ? 9.854 -8.063 12.926 1.00 95.62 260 LYS A CA 1
ATOM 2138 C C . LYS A 1 260 ? 8.744 -7.218 13.561 1.00 95.62 260 LYS A C 1
ATOM 2140 O O . LYS A 1 260 ? 8.422 -7.458 14.723 1.00 95.62 260 LYS A O 1
ATOM 2145 N N . LEU A 1 261 ? 8.158 -6.288 12.808 1.00 94.06 261 LEU A N 1
ATOM 2146 C CA . LEU A 1 261 ? 7.048 -5.448 13.268 1.00 94.06 261 LEU A CA 1
ATOM 2147 C C . LEU A 1 261 ? 5.773 -6.264 13.513 1.00 94.06 261 LEU A C 1
ATOM 2149 O O . LEU A 1 261 ? 5.180 -6.134 14.578 1.00 94.06 261 LEU A O 1
ATOM 2153 N N . ASP A 1 262 ? 5.411 -7.170 12.604 1.00 95.31 262 ASP A N 1
ATOM 2154 C CA . ASP A 1 262 ? 4.268 -8.075 12.766 1.00 95.31 262 ASP A CA 1
ATOM 2155 C C . ASP A 1 262 ? 4.402 -8.894 14.059 1.00 95.31 262 ASP A C 1
ATOM 2157 O O . ASP A 1 262 ? 3.461 -8.998 14.842 1.00 95.31 262 ASP A O 1
ATOM 2161 N N . ARG A 1 263 ? 5.589 -9.458 14.330 1.00 95.19 263 ARG A N 1
ATOM 2162 C CA . ARG A 1 263 ? 5.848 -10.213 15.571 1.00 95.19 263 ARG A CA 1
ATOM 2163 C C . ARG A 1 263 ? 5.747 -9.352 16.823 1.00 95.19 263 ARG A C 1
ATOM 2165 O O . ARG A 1 263 ? 5.358 -9.873 17.861 1.00 95.19 263 ARG A O 1
ATOM 2172 N N . PHE A 1 264 ? 6.132 -8.083 16.743 1.00 95.62 264 PHE A N 1
ATOM 2173 C CA . PHE A 1 264 ? 6.003 -7.152 17.857 1.00 95.62 264 PHE A CA 1
ATOM 2174 C C . PHE A 1 264 ? 4.529 -6.826 18.126 1.00 95.62 264 PHE A C 1
ATOM 2176 O O . PHE A 1 264 ? 4.067 -7.035 19.243 1.00 95.62 264 PHE A O 1
ATOM 2183 N N . MET A 1 265 ? 3.777 -6.428 17.094 1.00 93.69 265 MET A N 1
ATOM 2184 C CA . MET A 1 265 ? 2.354 -6.083 17.206 1.00 93.69 265 MET A CA 1
ATOM 2185 C C . MET A 1 265 ? 1.510 -7.259 17.705 1.00 93.69 265 MET A C 1
ATOM 2187 O O . MET A 1 265 ? 0.728 -7.109 18.636 1.00 93.69 265 MET A O 1
ATOM 2191 N N . ASN A 1 266 ? 1.724 -8.456 17.155 1.00 94.75 266 ASN A N 1
ATOM 2192 C CA . ASN A 1 266 ? 0.997 -9.662 17.561 1.00 94.75 266 ASN A CA 1
ATOM 2193 C C . ASN A 1 266 ? 1.241 -10.066 19.025 1.00 94.75 266 ASN A C 1
ATOM 2195 O O . ASN A 1 266 ? 0.413 -10.767 19.602 1.00 94.75 266 ASN A O 1
ATOM 2199 N N . LYS A 1 267 ? 2.365 -9.637 19.618 1.00 95.25 267 LYS A N 1
ATOM 2200 C CA . LYS A 1 267 ? 2.744 -9.912 21.012 1.00 95.25 267 LYS A CA 1
ATOM 2201 C C . LYS A 1 267 ? 2.336 -8.810 21.989 1.00 95.25 267 LYS A C 1
ATOM 2203 O O . LYS A 1 267 ? 2.562 -8.979 23.187 1.00 95.25 267 LYS A O 1
ATOM 2208 N N . LEU A 1 268 ? 1.747 -7.708 21.522 1.00 94.12 268 LEU A N 1
ATOM 2209 C CA . LEU A 1 268 ? 1.168 -6.709 22.420 1.00 94.12 268 LEU A CA 1
ATOM 2210 C C . LEU A 1 268 ? 0.071 -7.350 23.272 1.00 94.12 268 LEU A C 1
ATOM 2212 O O . LEU A 1 268 ? -0.599 -8.278 22.823 1.00 94.12 268 LEU A O 1
ATOM 2216 N N . TYR A 1 269 ? -0.090 -6.873 24.503 1.00 95.12 269 TYR A N 1
ATOM 2217 C CA . TYR A 1 269 ? -1.106 -7.371 25.425 1.00 95.12 269 TYR A CA 1
ATOM 2218 C C . TYR A 1 269 ? -2.371 -6.513 25.368 1.00 95.12 269 TYR A C 1
ATOM 2220 O O . TYR A 1 269 ? -2.320 -5.317 25.080 1.00 95.12 269 TYR A O 1
ATOM 2228 N N . CYS A 1 270 ? -3.512 -7.136 25.643 1.00 93.44 270 CYS A N 1
ATOM 2229 C CA . CYS A 1 270 ? -4.757 -6.460 25.987 1.00 93.44 270 CYS A CA 1
ATOM 2230 C C . CYS A 1 270 ? -5.484 -7.245 27.085 1.00 93.44 270 CYS A C 1
ATOM 2232 O O . CYS A 1 270 ? -5.292 -8.457 27.223 1.00 93.44 270 CYS A O 1
ATOM 2234 N N . GLN A 1 271 ? -6.322 -6.561 27.861 1.00 92.81 271 GLN A N 1
ATOM 2235 C CA . GLN A 1 271 ? -7.069 -7.180 28.950 1.00 92.81 271 GLN A CA 1
ATOM 2236 C C . GLN A 1 271 ? -8.348 -7.833 28.425 1.00 92.81 271 GLN A C 1
ATOM 2238 O O . GLN A 1 271 ? -9.283 -7.138 28.027 1.00 92.81 271 GLN A O 1
ATOM 2243 N N . VAL A 1 272 ? -8.425 -9.162 28.477 1.00 91.62 272 VAL A N 1
ATOM 2244 C CA . VAL A 1 272 ? -9.581 -9.954 28.030 1.00 91.62 272 VAL A CA 1
ATOM 2245 C C . VAL A 1 272 ? -10.282 -10.591 29.226 1.00 91.62 272 VAL A C 1
ATOM 2247 O O . VAL A 1 272 ? -9.647 -11.212 30.079 1.00 91.62 272 VAL A O 1
ATOM 2250 N N . TYR A 1 273 ? -11.607 -10.476 29.305 1.00 85.88 273 TYR A N 1
ATOM 2251 C CA . TYR A 1 273 ? -12.377 -11.112 30.369 1.00 85.88 273 TYR A CA 1
ATOM 2252 C C . TYR A 1 273 ? -12.452 -12.627 30.189 1.00 85.88 273 TYR A C 1
ATOM 2254 O O . TYR A 1 273 ? -12.944 -13.133 29.176 1.00 85.88 273 TYR A O 1
ATOM 2262 N N . ARG A 1 274 ? -12.075 -13.371 31.229 1.00 82.81 274 ARG A N 1
ATOM 2263 C CA . ARG A 1 274 ? -12.216 -14.825 31.268 1.00 82.81 274 ARG A CA 1
ATOM 2264 C C . ARG A 1 274 ? -13.306 -15.244 32.241 1.00 82.81 274 ARG A C 1
ATOM 2266 O O . ARG A 1 274 ? -13.210 -15.043 33.448 1.00 82.81 274 ARG A O 1
ATOM 2273 N N . SER A 1 275 ? -14.329 -15.931 31.727 1.00 76.31 275 SER A N 1
ATOM 2274 C CA . SER A 1 275 ? -15.461 -16.370 32.555 1.00 76.31 275 SER A CA 1
ATOM 2275 C C . SER A 1 275 ? -15.099 -17.417 33.612 1.00 76.31 275 SER A C 1
ATOM 2277 O O . SER A 1 275 ? -15.830 -17.528 34.594 1.00 76.31 275 SER A O 1
ATOM 2279 N N . LYS A 1 276 ? -14.021 -18.192 33.418 1.00 79.00 276 LYS A N 1
ATOM 2280 C CA . LYS A 1 276 ? -13.569 -19.197 34.393 1.00 79.00 276 LYS A CA 1
ATOM 2281 C C . LYS A 1 276 ? -12.976 -18.531 35.637 1.00 79.00 276 LYS A C 1
ATOM 2283 O O . LYS A 1 276 ? -13.395 -18.852 36.741 1.00 79.00 276 LYS A O 1
ATOM 2288 N N . GLN A 1 277 ? -12.063 -17.571 35.454 1.00 81.31 277 GLN A N 1
ATOM 2289 C CA . GLN A 1 277 ? -11.463 -16.807 36.557 1.00 81.31 277 GLN A CA 1
ATOM 2290 C C . GLN A 1 277 ? -12.335 -15.637 37.044 1.00 81.31 277 GLN A C 1
ATOM 2292 O O . GLN A 1 277 ? -12.056 -15.067 38.091 1.00 81.31 277 GLN A O 1
ATOM 2297 N N . LYS A 1 278 ? -13.380 -15.266 36.290 1.00 82.75 278 LYS A N 1
ATOM 2298 C CA . LYS A 1 278 ? -14.204 -14.065 36.513 1.00 82.75 278 LYS A CA 1
ATOM 2299 C C . LYS A 1 278 ? -13.385 -12.768 36.603 1.00 82.75 278 LYS A C 1
ATOM 2301 O O . LYS A 1 278 ? -13.799 -11.832 37.278 1.00 82.75 278 LYS A O 1
ATOM 2306 N N . ALA A 1 279 ? -12.263 -12.705 35.894 1.00 84.38 279 ALA A N 1
ATOM 2307 C CA . ALA A 1 279 ? -11.336 -11.581 35.912 1.00 84.38 279 ALA A CA 1
ATOM 2308 C C . ALA A 1 279 ? -10.885 -11.218 34.491 1.00 84.38 279 ALA A C 1
ATOM 2310 O O . ALA A 1 279 ? -10.978 -12.034 33.568 1.00 84.38 279 ALA A O 1
ATOM 2311 N N . TYR A 1 280 ? -10.396 -9.989 34.330 1.00 88.44 280 TYR A N 1
ATOM 2312 C CA . TYR A 1 280 ? -9.668 -9.574 33.134 1.00 88.44 280 TYR A CA 1
ATOM 2313 C C . TYR A 1 280 ? -8.226 -10.065 33.229 1.00 88.44 280 TYR A C 1
ATOM 2315 O O . TYR A 1 280 ? -7.588 -9.907 34.266 1.00 88.44 280 TYR A O 1
ATOM 2323 N N . MET A 1 281 ? -7.735 -10.678 32.159 1.00 90.19 281 MET A N 1
ATOM 2324 C CA . MET A 1 281 ? -6.388 -11.233 32.085 1.00 90.19 281 MET A CA 1
ATOM 2325 C C . MET A 1 281 ? -5.680 -10.717 30.842 1.00 90.19 281 MET A C 1
ATOM 2327 O O . MET A 1 281 ? -6.316 -10.529 29.804 1.00 90.19 281 MET A O 1
ATOM 2331 N N . ASP A 1 282 ? -4.368 -10.539 30.942 1.00 94.38 282 ASP A N 1
ATOM 2332 C CA . ASP A 1 282 ? -3.555 -10.140 29.802 1.00 94.38 282 ASP A CA 1
ATOM 2333 C C . ASP A 1 282 ? -3.497 -11.264 28.767 1.00 94.38 282 ASP A C 1
ATOM 2335 O O . ASP A 1 282 ? -3.210 -12.426 29.073 1.00 94.38 282 ASP A O 1
ATOM 2339 N N . GLN A 1 283 ? -3.779 -10.907 27.520 1.00 93.06 283 GLN A N 1
ATOM 2340 C CA . GLN A 1 283 ? -3.736 -11.807 26.380 1.00 93.06 283 GLN A CA 1
ATOM 2341 C C . GLN A 1 283 ? -3.082 -11.109 25.192 1.00 93.06 283 GLN A C 1
ATOM 2343 O O . GLN A 1 283 ? -3.290 -9.915 24.970 1.00 93.06 283 GLN A O 1
ATOM 2348 N N . HIS A 1 284 ? -2.290 -11.855 24.422 1.00 96.19 284 HIS A N 1
ATOM 2349 C CA . HIS A 1 284 ? -1.671 -11.326 23.215 1.00 96.19 284 HIS A CA 1
ATOM 2350 C C . HIS A 1 284 ? -2.718 -10.960 22.159 1.00 96.19 284 HIS A C 1
ATOM 2352 O O . HIS A 1 284 ? -3.713 -11.665 21.990 1.00 96.19 284 HIS A O 1
ATOM 2358 N N . TRP A 1 285 ? -2.459 -9.895 21.402 1.00 95.44 285 TRP A N 1
ATOM 2359 C CA . TRP A 1 285 ? -3.357 -9.396 20.359 1.00 95.44 285 TRP A CA 1
ATOM 2360 C C . TRP A 1 285 ? -3.741 -10.461 19.335 1.00 95.44 285 TRP A C 1
ATOM 2362 O O . TRP A 1 285 ? -4.912 -10.551 18.975 1.00 95.44 285 TRP A O 1
ATOM 2372 N N . GLN A 1 286 ? -2.789 -11.300 18.919 1.00 95.19 286 GLN A N 1
ATOM 2373 C CA . GLN A 1 286 ? -3.043 -12.386 17.963 1.00 95.19 286 GLN A CA 1
ATOM 2374 C C . GLN A 1 286 ? -4.052 -13.432 18.469 1.00 95.19 286 GLN A C 1
ATOM 2376 O O . GLN A 1 286 ? -4.661 -14.131 17.663 1.00 95.19 286 GLN A O 1
ATOM 2381 N N . ASP A 1 287 ? -4.227 -13.546 19.790 1.00 91.69 287 ASP A N 1
ATOM 2382 C CA . ASP A 1 287 ? -5.071 -14.562 20.420 1.00 91.69 287 ASP A CA 1
ATOM 2383 C C . ASP A 1 287 ? -6.471 -14.032 20.782 1.00 91.69 287 ASP A C 1
ATOM 2385 O O . ASP A 1 287 ? -7.301 -14.799 21.279 1.00 91.69 287 ASP A O 1
ATOM 2389 N N . VAL A 1 288 ? -6.745 -12.740 20.560 1.00 91.12 288 VAL A N 1
ATOM 2390 C CA . VAL A 1 288 ? -8.066 -12.122 20.765 1.00 91.12 288 VAL A CA 1
ATOM 2391 C C . VAL A 1 288 ? -9.060 -12.693 19.755 1.00 91.12 288 VAL A C 1
ATOM 2393 O O . VAL A 1 288 ? -8.762 -12.759 18.562 1.00 91.12 288 VAL A O 1
ATOM 2396 N N . ARG A 1 289 ? -10.249 -13.103 20.212 1.00 86.06 289 ARG A N 1
ATOM 2397 C CA . ARG A 1 289 ? -11.280 -13.710 19.355 1.00 86.06 289 ARG A CA 1
ATOM 2398 C C . ARG A 1 289 ? -12.571 -12.904 19.343 1.00 86.06 289 ARG A C 1
ATOM 2400 O O . ARG A 1 289 ? -12.884 -12.152 20.266 1.00 86.06 289 ARG A O 1
ATOM 2407 N N . VAL A 1 290 ? -13.364 -13.098 18.291 1.00 85.25 290 VAL A N 1
ATOM 2408 C CA . VAL A 1 290 ? -14.712 -12.525 18.201 1.00 85.25 290 VAL A CA 1
ATOM 2409 C C . VAL A 1 290 ? -15.553 -13.002 19.392 1.00 85.25 290 VAL A C 1
ATOM 2411 O O . VAL A 1 290 ? -15.577 -14.187 19.718 1.00 85.25 290 VAL A O 1
ATOM 2414 N N . GLY A 1 291 ? -16.239 -12.065 20.050 1.00 78.44 291 GLY A N 1
ATOM 2415 C CA . GLY A 1 291 ? -17.071 -12.335 21.229 1.00 78.44 291 GLY A CA 1
ATOM 2416 C C . GLY A 1 291 ? -16.351 -12.193 22.574 1.00 78.44 291 GLY A C 1
ATOM 2417 O O . GLY A 1 291 ? -17.021 -12.253 23.611 1.00 78.44 291 GLY A O 1
ATOM 2418 N N . ASP A 1 292 ? -15.033 -11.971 22.573 1.00 82.62 292 ASP A N 1
ATOM 2419 C CA . ASP A 1 292 ? -14.275 -11.643 23.778 1.00 82.62 292 ASP A CA 1
ATOM 2420 C C . ASP A 1 292 ? -14.604 -10.230 24.277 1.00 82.62 292 ASP A C 1
ATOM 2422 O O . ASP A 1 292 ? -14.759 -9.282 23.503 1.00 82.62 292 ASP A O 1
ATOM 2426 N N . PHE A 1 293 ? -14.705 -10.078 25.599 1.00 88.06 293 PHE A N 1
ATOM 2427 C CA . PHE A 1 293 ? -14.826 -8.759 26.213 1.00 88.06 293 PHE A CA 1
ATOM 2428 C C . PHE A 1 293 ? -13.441 -8.223 26.517 1.00 88.06 293 PHE A C 1
ATOM 2430 O O . PHE A 1 293 ? -12.725 -8.805 27.333 1.00 88.06 293 PHE A O 1
ATOM 2437 N N . ILE A 1 294 ? -13.101 -7.097 25.901 1.00 90.56 294 ILE A N 1
ATOM 2438 C CA . ILE A 1 294 ? -11.845 -6.408 26.162 1.00 90.56 294 ILE A CA 1
ATOM 2439 C C . ILE A 1 294 ? -12.068 -5.191 27.058 1.00 90.56 294 ILE A C 1
ATOM 2441 O O . ILE A 1 294 ? -13.084 -4.498 26.948 1.00 90.56 294 ILE A O 1
ATOM 2445 N N . ARG A 1 295 ? -11.104 -4.923 27.934 1.00 92.19 295 ARG A N 1
ATOM 2446 C CA . ARG A 1 295 ? -10.995 -3.677 28.692 1.00 92.19 295 ARG A CA 1
ATOM 2447 C C . ARG A 1 295 ? -9.799 -2.908 28.150 1.00 92.19 295 ARG A C 1
ATOM 2449 O O . ARG A 1 295 ? -8.730 -3.480 27.987 1.00 92.19 295 ARG A O 1
ATOM 2456 N N . LEU A 1 296 ? -10.012 -1.630 27.857 1.00 93.38 296 LEU A N 1
ATOM 2457 C CA . LEU A 1 296 ? -8.972 -0.732 27.371 1.00 93.38 296 LEU A CA 1
ATOM 2458 C C . LEU A 1 296 ? -8.787 0.414 28.359 1.00 93.38 296 LEU A C 1
ATOM 2460 O O . LEU A 1 296 ? -9.769 0.969 28.867 1.00 93.38 296 LEU A O 1
ATOM 2464 N N . SER A 1 297 ? -7.533 0.755 28.620 1.00 92.38 297 SER A N 1
ATOM 2465 C CA . SER A 1 297 ? -7.144 1.908 29.431 1.00 92.38 297 SER A CA 1
ATOM 2466 C C . SER A 1 297 ? -6.980 3.162 28.568 1.00 92.38 297 SER A C 1
ATOM 2468 O O . SER A 1 297 ? -7.013 3.124 27.337 1.00 92.38 297 SER A O 1
ATOM 2470 N N . CYS A 1 298 ? -6.805 4.313 29.220 1.00 92.69 298 CYS A N 1
ATOM 2471 C CA . CYS A 1 298 ? -6.479 5.552 28.518 1.00 92.69 298 CYS A CA 1
ATOM 2472 C C . CYS A 1 298 ? -5.171 5.387 27.723 1.00 92.69 298 CYS A C 1
ATOM 2474 O O . CYS A 1 298 ? -4.214 4.810 28.233 1.00 92.69 298 CYS A O 1
ATOM 2476 N N . ASN A 1 299 ? -5.131 5.927 26.503 1.00 91.25 299 ASN A N 1
ATOM 2477 C CA . ASN A 1 299 ? -3.985 5.881 25.585 1.00 91.25 299 ASN A CA 1
ATOM 2478 C C . ASN A 1 299 ? -3.564 4.477 25.108 1.00 91.25 299 ASN A C 1
ATOM 2480 O O . ASN A 1 299 ? -2.487 4.331 24.530 1.00 91.25 299 ASN A O 1
ATOM 2484 N N . GLU A 1 300 ? -4.393 3.449 25.299 1.00 92.69 300 GLU A N 1
ATOM 2485 C CA . GLU A 1 300 ? -4.160 2.141 24.685 1.00 92.69 300 GLU A CA 1
ATOM 2486 C C . GLU A 1 300 ? -4.667 2.101 23.239 1.00 92.69 300 GLU A C 1
ATOM 2488 O O . GLU A 1 300 ? -5.702 2.675 22.891 1.00 92.69 300 GLU A O 1
ATOM 2493 N N . ILE A 1 301 ? -3.935 1.384 22.385 1.00 92.81 301 ILE A N 1
ATOM 2494 C CA . ILE A 1 301 ? -4.349 1.144 21.004 1.00 92.81 301 ILE A CA 1
ATOM 2495 C C . ILE A 1 301 ? -5.417 0.050 21.005 1.00 92.81 301 ILE A C 1
ATOM 2497 O O . ILE A 1 301 ? -5.272 -0.984 21.654 1.00 92.81 301 ILE A O 1
ATOM 2501 N N . ILE A 1 302 ? -6.485 0.274 20.245 1.00 94.12 302 ILE A N 1
ATOM 2502 C CA . ILE A 1 302 ? -7.577 -0.686 20.103 1.00 94.12 302 ILE A CA 1
ATOM 2503 C C . ILE A 1 302 ? -7.076 -1.895 19.275 1.00 94.12 302 ILE A C 1
ATOM 2505 O O . ILE A 1 302 ? -6.636 -1.690 18.143 1.00 94.12 302 ILE A O 1
ATOM 2509 N N . PRO A 1 303 ? -7.143 -3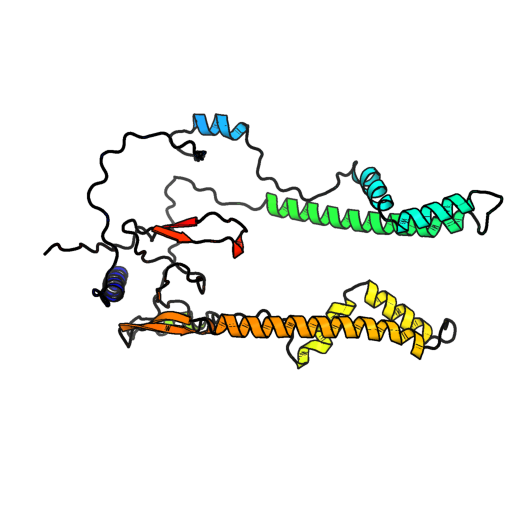.139 19.796 1.00 93.25 303 PRO A N 1
ATOM 2510 C CA . PRO A 1 303 ? -6.515 -4.315 19.175 1.00 93.25 303 PRO A CA 1
ATOM 2511 C C . PRO A 1 303 ? -7.273 -4.885 17.965 1.00 93.25 303 PRO A C 1
ATOM 2513 O O . PRO A 1 303 ? -6.696 -5.642 17.188 1.00 93.25 303 PRO A O 1
ATOM 2516 N N . ALA A 1 304 ? -8.567 -4.579 17.841 1.00 92.75 304 ALA A N 1
ATOM 2517 C CA . ALA A 1 304 ? -9.460 -5.049 16.785 1.00 92.75 304 ALA A CA 1
ATOM 2518 C C . ALA A 1 304 ? -10.704 -4.147 16.697 1.00 92.75 304 ALA A C 1
ATOM 2520 O O . ALA A 1 304 ? -10.945 -3.316 17.574 1.00 92.75 304 ALA A O 1
ATOM 2521 N N . ASP A 1 305 ? -11.539 -4.337 15.677 1.00 92.19 305 ASP A N 1
ATOM 2522 C CA . ASP A 1 305 ? -12.834 -3.657 15.597 1.00 92.19 305 ASP A CA 1
ATOM 2523 C C . ASP A 1 305 ? -13.743 -4.081 16.762 1.00 92.19 305 ASP A C 1
ATOM 2525 O O . ASP A 1 305 ? -14.116 -5.248 16.893 1.00 92.19 305 ASP A O 1
ATOM 2529 N N . VAL A 1 306 ? -14.125 -3.121 17.610 1.00 89.38 306 VAL A N 1
ATOM 2530 C CA . VAL A 1 306 ? -14.880 -3.381 18.846 1.00 89.38 306 VAL A CA 1
ATOM 2531 C C . VAL A 1 306 ? -16.176 -2.587 18.937 1.00 89.38 306 VAL A C 1
ATOM 2533 O O . VAL A 1 306 ? -16.330 -1.506 18.365 1.00 89.38 306 VAL A O 1
ATOM 2536 N N . VAL A 1 307 ? -17.121 -3.118 19.714 1.00 87.38 307 VAL A N 1
ATOM 2537 C CA . VAL A 1 307 ? -18.364 -2.429 20.075 1.00 87.38 307 VAL A CA 1
ATOM 2538 C C . VAL A 1 307 ? -18.218 -1.855 21.481 1.00 87.38 307 VAL A C 1
ATOM 2540 O O . VAL A 1 307 ? -17.940 -2.584 22.429 1.00 87.38 307 VAL A O 1
ATOM 2543 N N . LEU A 1 308 ? -18.430 -0.546 21.627 1.00 89.12 308 LEU A N 1
ATOM 2544 C CA . LEU A 1 308 ? -18.355 0.134 22.919 1.00 89.12 308 LEU A CA 1
ATOM 2545 C C . LEU A 1 308 ? -19.575 -0.210 23.788 1.00 89.12 308 LEU A C 1
ATOM 2547 O O . LEU A 1 308 ? -20.687 0.254 23.527 1.00 89.12 308 LEU A O 1
ATOM 2551 N N . LEU A 1 309 ? -19.351 -1.011 24.831 1.00 86.06 309 LEU A N 1
ATOM 2552 C CA . LEU A 1 309 ? -20.397 -1.454 25.763 1.00 86.06 309 LEU A CA 1
ATOM 2553 C C . LEU A 1 309 ? -20.465 -0.624 27.045 1.00 86.06 309 LEU A C 1
ATOM 2555 O O . LEU A 1 309 ? -21.527 -0.514 27.650 1.00 86.06 309 LEU A O 1
ATOM 2559 N N . TYR A 1 310 ? -19.336 -0.064 27.472 1.00 87.94 310 TYR A N 1
ATOM 2560 C CA . TYR A 1 310 ? -19.216 0.713 28.698 1.00 87.94 310 TYR A CA 1
ATOM 2561 C C . TYR A 1 310 ? -18.100 1.749 28.553 1.00 87.94 310 TYR A C 1
ATOM 2563 O O . TYR A 1 310 ? -17.113 1.503 27.863 1.00 87.94 310 TYR A O 1
ATOM 2571 N N . SER A 1 311 ? -18.259 2.892 29.218 1.00 89.31 311 SER A N 1
ATOM 2572 C CA . SER A 1 311 ? -17.221 3.909 29.379 1.00 89.31 311 SER A CA 1
ATOM 2573 C C . SER A 1 311 ? -17.179 4.347 30.839 1.00 89.31 311 SER A C 1
ATOM 2575 O O . SER A 1 311 ? -18.208 4.338 31.511 1.00 89.31 311 SER A O 1
ATOM 2577 N N . SER A 1 312 ? -16.004 4.753 31.315 1.00 89.19 312 SER A N 1
ATOM 2578 C CA . SER A 1 312 ? -15.833 5.338 32.647 1.00 89.19 312 SER A CA 1
ATOM 2579 C C . SER A 1 312 ? -16.441 6.742 32.778 1.00 89.19 312 SER A C 1
ATOM 2581 O O . SER A 1 312 ? -16.704 7.173 33.898 1.00 89.19 312 SER A O 1
ATOM 2583 N N . ASP A 1 313 ? -16.687 7.459 31.672 1.00 88.31 313 ASP A N 1
ATOM 2584 C CA . ASP A 1 313 ? -17.418 8.735 31.706 1.00 88.31 313 ASP A CA 1
ATOM 2585 C C . ASP A 1 313 ? -18.895 8.467 32.066 1.00 88.31 313 ASP A C 1
ATOM 2587 O O . ASP A 1 313 ? -19.539 7.659 31.389 1.00 88.31 313 ASP A O 1
ATOM 2591 N N . PRO A 1 314 ? -19.476 9.164 33.063 1.00 85.38 314 PRO A N 1
ATOM 2592 C CA . PRO A 1 314 ? -20.867 8.964 33.487 1.00 85.38 314 PRO A CA 1
ATOM 2593 C C . PRO A 1 314 ? -21.919 9.153 32.385 1.00 85.38 314 PRO A C 1
ATOM 2595 O O . PRO A 1 314 ? -23.036 8.655 32.502 1.00 85.38 314 PRO A O 1
ATOM 2598 N N . ARG A 1 315 ? -21.590 9.867 31.301 1.00 84.00 315 ARG A N 1
ATOM 2599 C CA . ARG A 1 315 ? -22.467 10.055 30.132 1.00 84.00 315 ARG A CA 1
ATOM 2600 C C . ARG A 1 315 ? -22.332 8.918 29.112 1.00 84.00 315 ARG A C 1
ATOM 2602 O O . ARG A 1 315 ? -22.964 8.968 28.055 1.00 84.00 315 ARG A O 1
ATOM 2609 N N . GLY A 1 316 ? -21.488 7.923 29.392 1.00 86.25 316 GLY A N 1
ATOM 2610 C CA . GLY A 1 316 ? -21.191 6.806 28.502 1.00 86.25 316 GLY A CA 1
ATOM 2611 C C . GLY A 1 316 ? -20.405 7.233 27.264 1.00 86.25 316 GLY A C 1
ATOM 2612 O O . GLY A 1 316 ? -20.644 6.702 26.185 1.00 86.25 316 GLY A O 1
ATOM 2613 N N . ILE A 1 317 ? -19.523 8.228 27.380 1.00 89.88 317 ILE A N 1
ATOM 2614 C CA . ILE A 1 317 ? -18.778 8.807 26.252 1.00 89.88 317 ILE A CA 1
ATOM 2615 C C . ILE A 1 317 ? -17.304 8.392 26.327 1.00 89.88 317 ILE A C 1
ATOM 2617 O O . ILE A 1 317 ? -16.733 8.353 27.412 1.00 89.88 317 ILE A O 1
ATOM 2621 N N . CYS A 1 318 ? -16.665 8.107 25.196 1.00 91.88 318 CYS A N 1
ATOM 2622 C CA . CYS A 1 318 ? -15.208 8.011 25.101 1.00 91.88 318 CYS A CA 1
ATOM 2623 C C . CYS A 1 318 ? -14.684 8.777 23.880 1.00 91.88 318 CYS A C 1
ATOM 2625 O O . CYS A 1 318 ? -15.444 9.143 22.978 1.00 91.88 318 CYS A O 1
ATOM 2627 N N . TYR A 1 319 ? -13.381 9.036 23.869 1.00 92.94 319 TYR A N 1
ATOM 2628 C CA . TYR A 1 319 ? -12.693 9.738 22.794 1.00 92.94 319 TYR A CA 1
ATOM 2629 C C . TYR A 1 319 ? -11.670 8.806 22.163 1.00 92.94 319 TYR A C 1
ATOM 2631 O O . TYR A 1 319 ? -10.946 8.116 22.875 1.00 92.94 319 TYR A O 1
ATOM 2639 N N . ILE A 1 320 ? -11.632 8.780 20.834 1.00 93.62 320 ILE A N 1
ATOM 2640 C CA . ILE A 1 320 ? -10.721 7.931 20.067 1.00 93.62 320 ILE A CA 1
ATOM 2641 C C . ILE A 1 320 ? -9.954 8.814 19.092 1.00 93.62 320 ILE A C 1
ATOM 2643 O O . ILE A 1 320 ? -10.553 9.607 18.363 1.00 93.62 320 ILE A O 1
ATOM 2647 N N . GLU A 1 321 ? -8.638 8.660 19.067 1.00 91.25 321 GLU A N 1
ATOM 2648 C CA . GLU A 1 321 ? -7.793 9.239 18.033 1.00 91.25 321 GLU A CA 1
ATOM 2649 C C . GLU A 1 321 ? -7.755 8.303 16.821 1.00 91.25 321 GLU A C 1
ATOM 2651 O O . GLU A 1 321 ? -7.449 7.118 16.946 1.00 91.25 321 GLU A O 1
ATOM 2656 N N . THR A 1 322 ? -8.086 8.828 15.641 1.00 90.12 322 THR A N 1
ATOM 2657 C CA . THR A 1 322 ? -8.098 8.057 14.387 1.00 90.12 322 THR A CA 1
ATOM 2658 C C . THR A 1 322 ? -7.078 8.554 13.371 1.00 90.12 322 THR A C 1
ATOM 2660 O O . THR A 1 322 ? -7.138 8.140 12.218 1.00 90.12 322 THR A O 1
ATOM 2663 N N . ALA A 1 323 ? -6.099 9.361 13.795 1.00 88.44 323 ALA A N 1
ATOM 2664 C CA . ALA A 1 323 ? -5.077 9.934 12.919 1.00 88.44 323 ALA A CA 1
ATOM 2665 C C . ALA A 1 323 ? -4.356 8.873 12.063 1.00 88.44 323 ALA A C 1
ATOM 2667 O O . ALA A 1 323 ? -4.068 9.113 10.894 1.00 88.44 323 ALA A O 1
ATOM 2668 N N . ASN A 1 324 ? -4.153 7.664 12.600 1.00 84.81 324 ASN A N 1
ATOM 2669 C CA . ASN A 1 324 ? -3.538 6.542 11.877 1.00 84.81 324 ASN A CA 1
ATOM 2670 C C . ASN A 1 324 ? -4.423 5.932 10.769 1.00 84.81 324 ASN A C 1
ATOM 2672 O O . ASN A 1 324 ? -3.919 5.167 9.950 1.00 84.81 324 ASN A O 1
ATOM 2676 N N . LEU A 1 325 ? -5.726 6.228 10.752 1.00 84.81 325 LEU A N 1
ATOM 2677 C CA . LEU A 1 325 ? -6.700 5.694 9.794 1.00 84.81 325 LEU A CA 1
ATOM 2678 C C . LEU A 1 325 ? -7.133 6.730 8.751 1.00 84.81 325 LEU A C 1
ATOM 2680 O O . LEU A 1 325 ? -7.262 6.387 7.579 1.00 84.81 325 LEU A O 1
ATOM 2684 N N . ASP A 1 326 ? -7.371 7.978 9.161 1.00 81.94 326 ASP A N 1
ATOM 2685 C CA . ASP A 1 326 ? -7.903 9.040 8.291 1.00 81.94 326 ASP A CA 1
ATOM 2686 C C . ASP A 1 326 ? -7.061 10.324 8.249 1.00 81.94 326 ASP A C 1
ATOM 2688 O O . ASP A 1 326 ? -7.364 11.225 7.467 1.00 81.94 326 ASP A O 1
ATOM 2692 N N . GLY A 1 327 ? -5.992 10.414 9.045 1.00 84.50 327 GLY A N 1
ATOM 2693 C CA . GLY A 1 327 ? -5.135 11.598 9.122 1.00 84.50 327 GLY A CA 1
ATOM 2694 C C . GLY A 1 327 ? -5.745 12.774 9.891 1.00 84.50 327 GLY A C 1
ATOM 2695 O O . GLY A 1 327 ? -5.141 13.848 9.928 1.00 84.50 327 GLY A O 1
ATOM 2696 N N . GLU A 1 328 ? -6.917 12.614 10.515 1.00 83.00 328 GLU A N 1
ATOM 2697 C CA . GLU A 1 328 ? -7.518 13.652 11.352 1.00 83.00 328 GLU A CA 1
ATOM 2698 C C . GLU A 1 328 ? -6.917 13.616 12.766 1.00 83.00 328 GLU A C 1
ATOM 2700 O O . GLU A 1 328 ? -6.988 12.610 13.466 1.00 83.00 328 GLU A O 1
ATOM 2705 N N . THR A 1 329 ? -6.371 14.743 13.230 1.00 82.25 329 THR A N 1
ATOM 2706 C CA . THR A 1 329 ? -5.782 14.877 14.580 1.00 82.25 329 THR A CA 1
ATOM 2707 C C . THR A 1 329 ? -6.808 15.176 15.676 1.00 82.25 329 THR A C 1
ATOM 2709 O O . THR A 1 329 ? -6.470 15.263 16.854 1.00 82.25 329 THR A O 1
ATOM 2712 N N . ASN A 1 330 ? -8.076 15.372 15.307 1.00 90.12 330 ASN A N 1
ATOM 2713 C CA . ASN A 1 330 ? -9.132 15.649 16.272 1.00 90.12 330 ASN A CA 1
ATOM 2714 C C . ASN A 1 330 ? -9.635 14.349 16.901 1.00 90.12 330 ASN A C 1
ATOM 2716 O O . ASN A 1 330 ? -9.916 13.373 16.206 1.00 90.12 330 ASN A O 1
ATOM 2720 N N . LEU A 1 331 ? -9.851 14.379 18.214 1.00 89.19 331 LEU A N 1
ATOM 2721 C CA . LEU A 1 331 ? -10.469 13.271 18.929 1.00 89.19 331 LEU A CA 1
ATOM 2722 C C . LEU A 1 331 ? -11.924 13.077 18.491 1.00 89.19 331 LEU A C 1
ATOM 2724 O O . LEU A 1 331 ? -12.740 14.004 18.538 1.00 89.19 331 LEU A O 1
ATOM 2728 N N . LYS A 1 332 ? -12.271 11.845 18.115 1.00 90.25 332 LYS A N 1
ATOM 2729 C CA . LYS A 1 332 ? -13.633 11.460 17.743 1.00 90.25 332 LYS A CA 1
ATOM 2730 C C . LYS A 1 332 ? -14.389 10.966 18.960 1.00 90.25 332 LYS A C 1
ATOM 2732 O O . LYS A 1 332 ? -13.999 9.990 19.596 1.00 90.25 332 LYS A O 1
ATOM 2737 N N . GLN A 1 333 ? -15.505 11.622 19.252 1.00 92.00 333 GLN A N 1
ATOM 2738 C CA . GLN A 1 333 ? -16.407 11.222 20.323 1.00 92.00 333 GLN A CA 1
ATOM 2739 C C . GLN A 1 333 ? -17.200 9.967 19.920 1.00 92.00 333 GLN A C 1
ATOM 2741 O O . GLN A 1 333 ? -17.833 9.934 18.862 1.00 92.00 333 GLN A O 1
ATOM 2746 N N . ARG A 1 334 ? -17.207 8.946 20.779 1.00 91.19 334 ARG A N 1
ATOM 2747 C CA . ARG A 1 334 ? -18.061 7.753 20.680 1.00 91.19 334 ARG A CA 1
ATOM 2748 C C . ARG A 1 334 ? -18.923 7.631 21.929 1.00 91.19 334 ARG A C 1
ATOM 2750 O O . ARG A 1 334 ? -18.524 8.068 23.002 1.00 91.19 334 ARG A O 1
ATOM 2757 N N . GLN A 1 335 ? -20.111 7.054 21.779 1.00 88.56 335 GLN A N 1
ATOM 2758 C CA . GLN A 1 335 ? -21.060 6.873 22.874 1.00 88.56 335 GLN A CA 1
ATOM 2759 C C . GLN A 1 335 ? -21.468 5.406 22.987 1.00 88.56 335 GLN A C 1
ATOM 2761 O O . GLN A 1 335 ? -21.599 4.712 21.976 1.00 88.56 335 GLN A O 1
ATOM 2766 N N . VAL A 1 336 ? -21.652 4.952 24.224 1.00 87.25 336 VAL A N 1
ATOM 2767 C CA . VAL A 1 336 ? -22.191 3.635 24.562 1.00 87.25 336 VAL A CA 1
ATOM 2768 C C . VAL A 1 336 ? -23.591 3.479 23.963 1.00 87.25 336 VAL A C 1
ATOM 2770 O O . VAL A 1 336 ? -24.355 4.437 23.838 1.00 87.25 336 VAL A O 1
ATOM 2773 N N . VAL A 1 337 ? -23.933 2.252 23.577 1.00 76.88 337 VAL A N 1
ATOM 2774 C CA . VAL A 1 337 ? -25.240 1.919 23.003 1.00 76.88 337 VAL A CA 1
ATOM 2775 C C . VAL A 1 337 ? -26.362 2.226 24.008 1.00 76.88 337 VAL A C 1
ATOM 2777 O O . VAL A 1 337 ? -26.410 1.643 25.087 1.00 76.88 337 VAL A O 1
ATOM 2780 N N . ALA A 1 338 ? -27.285 3.115 23.623 1.00 60.47 338 ALA A N 1
ATOM 2781 C CA . ALA A 1 338 ? -28.345 3.659 24.486 1.00 60.47 338 ALA A CA 1
ATOM 2782 C C . ALA A 1 338 ? -29.340 2.617 25.044 1.00 60.47 338 ALA A C 1
ATOM 2784 O O . ALA A 1 338 ? -30.012 2.887 26.034 1.00 60.47 338 ALA A O 1
ATOM 2785 N N . ASP A 1 339 ? -29.406 1.427 24.441 1.00 57.16 339 ASP A N 1
ATOM 2786 C CA . ASP A 1 339 ? -30.341 0.358 24.812 1.00 57.16 339 ASP A CA 1
ATOM 2787 C C . ASP A 1 339 ? -29.715 -0.702 25.758 1.00 57.16 339 ASP A C 1
ATOM 2789 O O . ASP A 1 339 ? -30.346 -1.722 26.036 1.00 57.16 339 ASP A O 1
ATOM 2793 N N . LEU A 1 340 ? -28.493 -0.494 26.281 1.00 52.19 340 LEU A N 1
ATOM 2794 C CA . LEU A 1 340 ? -27.978 -1.275 27.418 1.00 52.19 340 LEU A CA 1
ATOM 2795 C C . LEU A 1 340 ? -28.383 -0.585 28.734 1.00 52.19 340 LEU A C 1
ATOM 2797 O O . LEU A 1 340 ? -27.830 0.468 29.054 1.00 52.19 340 LEU A O 1
ATOM 2801 N N . PRO A 1 341 ? -29.303 -1.150 29.542 1.00 40.16 341 PRO A N 1
ATOM 2802 C CA . PRO A 1 341 ? -29.703 -0.560 30.816 1.00 40.16 341 PRO A CA 1
ATOM 2803 C C . PRO A 1 341 ? -28.613 -0.785 31.876 1.00 40.16 341 PRO A C 1
ATOM 2805 O O . PRO A 1 341 ? -28.765 -1.592 32.795 1.00 40.16 341 PRO A O 1
ATOM 2808 N N . LEU A 1 342 ? -27.503 -0.059 31.762 1.00 43.25 342 LEU A N 1
ATOM 2809 C CA . LEU A 1 342 ? -26.502 0.107 32.814 1.00 43.25 342 LEU A CA 1
ATOM 2810 C C . LEU A 1 342 ? -26.963 1.218 33.768 1.00 43.25 342 LEU A C 1
ATOM 2812 O O . LEU A 1 342 ? -26.357 2.276 33.874 1.00 43.25 342 LEU A O 1
ATOM 2816 N N . GLN A 1 343 ? -28.061 0.973 34.486 1.00 34.72 343 GLN A N 1
ATOM 2817 C CA . GLN A 1 343 ? -28.312 1.687 35.736 1.00 34.72 343 GLN A CA 1
ATOM 2818 C C . GLN A 1 343 ? -27.416 1.067 36.807 1.00 34.72 343 GLN A C 1
ATOM 2820 O O . GLN A 1 343 ? -27.813 0.134 37.503 1.00 34.72 343 GLN A O 1
ATOM 2825 N N . VAL A 1 344 ? -26.193 1.576 36.932 1.00 37.22 344 VAL A N 1
ATOM 2826 C CA . VAL A 1 344 ? -25.472 1.495 38.202 1.00 37.22 344 VAL A CA 1
ATOM 2827 C C . VAL A 1 344 ? -26.000 2.659 39.034 1.00 37.22 344 VAL A C 1
ATOM 2829 O O . VAL A 1 344 ? -25.557 3.795 38.898 1.00 37.22 344 VAL A O 1
ATOM 2832 N N . ARG A 1 345 ? -27.030 2.396 39.848 1.00 28.80 345 ARG A N 1
ATOM 2833 C CA . ARG A 1 345 ? -27.322 3.266 40.989 1.00 28.80 345 ARG A CA 1
ATOM 2834 C C . ARG A 1 345 ? -26.116 3.147 41.912 1.00 28.80 345 ARG A C 1
ATOM 2836 O O . ARG A 1 345 ? -25.923 2.096 42.514 1.00 28.80 345 ARG A O 1
ATOM 2843 N N . CYS A 1 346 ? -25.325 4.207 42.029 1.00 30.30 346 CYS A N 1
ATOM 2844 C CA . CYS A 1 346 ? -24.534 4.408 43.231 1.00 30.30 346 CYS A CA 1
ATOM 2845 C C . CYS A 1 346 ? -25.541 4.565 44.375 1.00 30.30 346 CYS A C 1
ATOM 2847 O O . CYS A 1 346 ? -26.195 5.600 44.500 1.00 30.30 346 CYS A O 1
ATOM 2849 N N . SER A 1 347 ? -25.758 3.499 45.139 1.00 31.75 347 SER A N 1
ATOM 2850 C CA . SER A 1 347 ? -26.399 3.589 46.442 1.00 31.75 347 SER A CA 1
ATOM 2851 C C . SER A 1 347 ? -25.447 4.358 47.347 1.00 31.75 347 SER A C 1
ATOM 2853 O O . SER A 1 347 ? -24.385 3.846 47.693 1.00 31.75 347 SER A O 1
ATOM 2855 N N . GLY A 1 348 ? -25.814 5.598 47.665 1.00 33.44 348 GLY A N 1
ATOM 2856 C CA . GLY A 1 348 ? -25.265 6.283 48.823 1.00 33.44 348 GLY A CA 1
ATOM 2857 C C . GLY A 1 348 ? -25.597 5.473 50.073 1.00 33.44 348 GLY A C 1
ATOM 2858 O O . GLY A 1 348 ? -26.749 5.073 50.264 1.00 33.44 348 GLY A O 1
ATOM 2859 N N . GLY A 1 349 ? -24.563 5.214 50.859 1.00 30.67 349 GLY A N 1
ATOM 2860 C CA . GLY A 1 349 ? -24.590 4.700 52.217 1.00 30.67 349 GLY A CA 1
ATOM 2861 C C . GLY A 1 349 ? -23.384 5.284 52.916 1.00 30.67 349 GLY A C 1
ATOM 2862 O O . GLY A 1 349 ? -22.277 5.067 52.372 1.00 30.67 349 GLY A O 1
#

Organism: NCBI:txid630683

pLDDT: mean 76.87, std 20.88, range [26.2, 96.19]

Sequence (349 aa):
MECFHWLRHRCQRLVASDGARGWYSPPDGLPAKRRREAGGRRRTVLARRGPYQTEYQAVSKEYRGNAIRTTKYSLLSFLPVNLFQQFRRVANLYFLFLVLLNWVPAVEAFQKEITMVPLLVVLMVIAFKDALEDYRRYLFDKKVNYNSVHIYSSQKHVGRKSRTVVSSSGSAGDEELLRILQLYSDNKIRTTKYSLLSFLPKNLLEQLHRFANIYFLFLAALNFVPVVEAFQPEVAVIPVVLVMSVTAIKDIWEDYRRSKLDRFMNKLYCQVYRSKQKAYMDQHWQDVRVGDFIRLSCNEIIPADVVLLYSSDPRGICYIETANLDGETNLKQRQVVADLPLQVRCSGG

Foldseek 3Di:
DVVLVVVQVLVVLLVPPDPDDDDDDDDPDDDPDPDDDDPDPDDDDDDCDDPCVVVCVVVVVPDDDPQDQPQPDDPVRLVVVLLVVVVVDPVLVVLVVQLVQCVPPVRNPDDSVVSCVVNVVVSVVSSVVSVVVSVVRVVVSVVVRPDDDDDDDPPDPPDDPDDDQAAPQDPDDPPVVVVVQVVDDFLQDDPAPDDPVRLVVVLVVVQCVPPVLVVLVVQLVQCVPVVRNPDNSVVSCVVSCVVSVVSSVVSVVVNVVRVVVSVVQQQDWWFWQDPVVSGTDIDGLRHDTRNIDTDDDPPDDDSDDDAQAADPPPQQKDWDACCVPVVDRDTDIDGHDPPNPPPPPPPDD

InterPro domains:
  IPR008250 P-type ATPase, A domain superfamily [SSF81653] (271-336)
  IPR023298 P-type ATPase, transmembrane domain superfamily [SSF81665] (54-145)
  IPR023298 P-type ATPase, transmembrane domain superfamily [SSF81665] (174-277)
  IPR032631 P-type ATPase, N-terminal [PF16209] (60-115)
  IPR032631 P-type ATPase, N-terminal [PF16209] (182-235)